Protein AF-A0A6J8C5Y0-F1 (afdb_monomer_lite)

Sequence (203 aa):
MYLMGKLKSKGLDKSRSRYGERKRTRYAYTFDDREVCRDVFLLTHDIGESYLKYLLKHMNTNGIAPRKHGNCNRRPKNAFSFEEISNIVQYLKNYARLHGLTQAAPPNRHDSELQILLPSCESKQKVKVFGICMEGKGKQYNYLVDEDKGILKDCADTKGPNATISMFDHAIECYGLNEAKYGIHCDNCPGENKNQYMTGYLA

Secondary structure (DSSP, 8-state):
-HHHHTEEEEEEEEEEETTEEEEEEEEEEEETTEEE-HHHHHHHTT--HHHHHHHHHHHHHH-S-PPPPTTTT---TTPPPHHHHHHHHHHHHHHHHHHPEEPSS-SSTT--S--EE---SS----EEEEEEEEGGGTEEEEEEEESSS-SSTT----SSHHHHHHHHHHHHHHH----S---------TT------------

Radius of gyration: 30.62 Å; chains: 1; bounding box: 54×58×86 Å

Structure (mmCIF, N/CA/C/O backbone):
data_AF-A0A6J8C5Y0-F1
#
_entry.id   AF-A0A6J8C5Y0-F1
#
loop_
_atom_site.group_PDB
_atom_site.id
_atom_site.type_symbol
_atom_site.label_atom_id
_atom_site.label_alt_id
_atom_site.label_comp_id
_atom_site.label_asym_id
_atom_site.label_entity_id
_atom_site.label_seq_id
_atom_site.pdbx_PDB_ins_code
_atom_site.Cartn_x
_atom_site.Cartn_y
_atom_site.Cartn_z
_atom_site.occupancy
_atom_site.B_iso_or_equiv
_atom_site.auth_seq_id
_atom_site.auth_comp_id
_atom_site.auth_asym_id
_atom_site.auth_atom_id
_atom_site.pdbx_PDB_model_num
ATOM 1 N N . MET A 1 1 ? -14.550 11.078 12.077 1.00 56.44 1 MET A N 1
ATOM 2 C CA . MET A 1 1 ? -15.743 11.646 12.749 1.00 56.44 1 MET A CA 1
ATOM 3 C C . MET A 1 1 ? -16.998 10.838 12.420 1.00 56.44 1 MET A C 1
ATOM 5 O O . MET A 1 1 ? -17.723 10.507 13.342 1.00 56.44 1 MET A O 1
ATOM 9 N N . TYR A 1 2 ? -17.176 10.421 11.158 1.00 69.50 2 TYR A N 1
ATOM 10 C CA . TYR A 1 2 ? -18.255 9.537 10.683 1.00 69.50 2 TYR A CA 1
ATOM 11 C C . TYR A 1 2 ? -18.582 8.344 11.606 1.00 69.50 2 TYR A C 1
ATOM 13 O O . TYR A 1 2 ? -19.727 8.176 12.008 1.00 69.50 2 TYR A O 1
ATOM 21 N N . LEU A 1 3 ? -17.569 7.582 12.039 1.00 76.62 3 LEU A N 1
ATOM 22 C CA . LEU A 1 3 ? -17.764 6.420 12.920 1.00 76.62 3 LEU A CA 1
ATOM 23 C C . LEU A 1 3 ? -18.367 6.764 14.290 1.00 76.62 3 LEU A C 1
ATOM 25 O O . LEU A 1 3 ? -19.112 5.964 14.838 1.00 76.62 3 LEU A O 1
ATOM 29 N N . MET A 1 4 ? -18.072 7.946 14.845 1.00 75.75 4 MET A N 1
ATOM 30 C CA . MET A 1 4 ? -18.622 8.359 16.145 1.00 75.75 4 MET A CA 1
ATOM 31 C C . MET A 1 4 ? -20.116 8.684 16.054 1.00 75.75 4 MET A C 1
ATOM 33 O O . MET A 1 4 ? -20.839 8.430 17.007 1.00 75.75 4 MET A O 1
ATOM 37 N N . GLY A 1 5 ? -20.587 9.184 14.906 1.00 68.88 5 GLY A N 1
ATOM 38 C CA . GLY A 1 5 ? -22.009 9.467 14.678 1.00 68.88 5 GLY A CA 1
ATOM 39 C C . GLY A 1 5 ? -22.878 8.212 14.535 1.00 68.88 5 GLY A C 1
ATOM 40 O O . GLY A 1 5 ? -24.087 8.285 14.728 1.00 68.88 5 GLY A O 1
ATOM 41 N N . LYS A 1 6 ? -22.270 7.053 14.245 1.00 76.75 6 LYS A N 1
ATOM 42 C CA . LYS A 1 6 ? -22.956 5.751 14.146 1.00 76.75 6 LYS A CA 1
ATOM 43 C C . LYS A 1 6 ? -23.002 4.963 15.460 1.00 76.75 6 LYS A C 1
ATOM 45 O O . LYS A 1 6 ? -23.592 3.889 15.516 1.00 76.75 6 LYS A O 1
ATOM 50 N N . LEU A 1 7 ? -22.373 5.466 16.523 1.00 79.19 7 LEU A N 1
ATOM 51 C CA . LEU A 1 7 ? -22.355 4.812 17.831 1.00 79.19 7 LEU A CA 1
ATOM 52 C C . LEU A 1 7 ? -23.453 5.404 18.713 1.00 79.19 7 LEU A C 1
ATOM 54 O O . LEU A 1 7 ? -23.398 6.576 19.080 1.00 79.19 7 LEU A O 1
ATOM 58 N N . LYS A 1 8 ? -24.439 4.589 19.097 1.00 75.31 8 LYS A N 1
ATOM 59 C CA . LYS A 1 8 ? -25.519 5.014 20.000 1.00 75.31 8 LYS A CA 1
ATOM 60 C C . LYS A 1 8 ? -25.300 4.417 21.388 1.00 75.31 8 LYS A C 1
ATOM 62 O O . LYS A 1 8 ? -25.170 3.203 21.531 1.00 75.31 8 LYS A O 1
ATOM 67 N N . SER A 1 9 ? -25.242 5.253 22.425 1.00 74.75 9 SER A N 1
ATOM 68 C CA . SER A 1 9 ? -25.186 4.775 23.815 1.00 74.75 9 SER A CA 1
ATOM 69 C C . SER A 1 9 ? -26.529 4.151 24.197 1.00 74.75 9 SER A C 1
ATOM 71 O O . SER A 1 9 ? -27.561 4.807 24.080 1.00 74.75 9 SER A O 1
ATOM 73 N N . LYS A 1 10 ? -26.521 2.895 24.656 1.00 73.75 10 LYS A N 1
ATOM 74 C CA . LYS A 1 10 ? -27.718 2.163 25.118 1.00 73.75 10 LYS A CA 1
ATOM 75 C C . LYS A 1 10 ? -27.932 2.239 26.638 1.00 73.75 10 LYS A C 1
ATOM 77 O O . LYS A 1 10 ? -28.823 1.579 27.157 1.00 73.75 10 LYS A O 1
ATOM 82 N N . GLY A 1 11 ? -27.141 3.046 27.348 1.00 65.62 11 GLY A N 1
ATOM 83 C CA . GLY A 1 11 ? -27.261 3.248 28.795 1.00 65.62 11 GLY A CA 1
ATOM 84 C C . GLY A 1 11 ? -26.084 2.697 29.604 1.00 65.62 11 GLY A C 1
ATOM 85 O O . GLY A 1 11 ? -25.087 2.208 29.062 1.00 65.62 11 GLY A O 1
ATOM 86 N N . LEU A 1 12 ? -26.192 2.842 30.926 1.00 63.50 12 LEU A N 1
ATOM 87 C CA . LEU A 1 12 ? -25.180 2.444 31.904 1.00 63.50 12 LEU A CA 1
ATOM 88 C C . LEU A 1 12 ? -25.597 1.140 32.586 1.00 63.50 12 LEU A C 1
ATOM 90 O O . LEU A 1 12 ? -26.551 1.131 33.361 1.00 63.50 12 LEU A O 1
ATOM 94 N N . ASP A 1 13 ? -24.824 0.077 32.384 1.00 62.22 13 ASP A N 1
ATOM 95 C CA . ASP A 1 13 ? -24.934 -1.115 33.219 1.00 62.22 13 ASP A CA 1
ATOM 96 C C . ASP A 1 13 ? -24.170 -0.868 34.522 1.00 62.22 13 ASP A C 1
ATOM 98 O O . ASP A 1 13 ? -22.959 -0.601 34.521 1.00 62.22 13 ASP A O 1
ATOM 102 N N . LYS A 1 14 ? -24.879 -0.967 35.648 1.00 57.25 14 LYS A N 1
ATOM 103 C CA . LYS A 1 14 ? -24.266 -1.038 36.974 1.00 57.25 14 LYS A CA 1
ATOM 104 C C . LYS A 1 14 ? -24.007 -2.503 37.294 1.00 57.25 14 LYS A C 1
ATOM 106 O O . LYS A 1 14 ? -24.939 -3.286 37.431 1.00 57.25 14 LYS A O 1
ATOM 111 N N . SER A 1 15 ? -22.739 -2.869 37.429 1.00 58.50 15 SER A N 1
ATOM 112 C CA . SER A 1 15 ? -22.344 -4.191 37.918 1.00 58.50 15 SER A CA 1
ATOM 113 C C . SER A 1 15 ? -21.612 -4.041 39.249 1.00 58.50 15 SER A C 1
ATOM 115 O O . SER A 1 15 ? -20.679 -3.242 39.370 1.00 58.50 15 SER A O 1
ATOM 117 N N . ARG A 1 16 ? -22.051 -4.779 40.274 1.00 55.44 16 ARG A N 1
ATOM 118 C CA . ARG A 1 16 ? -21.373 -4.827 41.576 1.00 55.44 16 ARG A CA 1
ATOM 119 C C . ARG A 1 16 ? -20.252 -5.859 41.506 1.00 55.44 16 ARG A C 1
ATOM 121 O O . ARG A 1 16 ? -20.499 -7.023 41.212 1.00 55.44 16 ARG A O 1
ATOM 128 N N . SER A 1 17 ? -19.022 -5.433 41.775 1.00 65.94 17 SER A N 1
ATOM 129 C CA . SER A 1 17 ? -17.882 -6.330 41.991 1.00 65.94 17 SER A CA 1
ATOM 130 C C . SER A 1 17 ? -17.451 -6.281 43.459 1.00 65.94 17 SER A C 1
ATOM 132 O O . SER A 1 17 ? -17.795 -5.330 44.161 1.00 65.94 17 SER A O 1
ATOM 134 N N . ARG A 1 18 ? -16.637 -7.248 43.917 1.00 67.56 18 ARG A N 1
ATOM 135 C CA . ARG A 1 18 ? -16.034 -7.214 45.271 1.00 67.56 18 ARG A CA 1
ATOM 136 C C . ARG A 1 18 ? -15.206 -5.945 45.541 1.00 67.56 18 ARG A C 1
ATOM 138 O O . ARG A 1 18 ? -14.955 -5.639 46.695 1.00 67.56 18 ARG A O 1
ATOM 145 N N . TYR A 1 19 ? -14.796 -5.220 44.495 1.00 69.56 19 TYR A N 1
ATOM 146 C CA . TYR A 1 19 ? -13.935 -4.032 44.563 1.00 69.56 19 TYR A CA 1
ATOM 147 C C . TYR A 1 19 ? -14.689 -2.708 44.304 1.00 69.56 19 TYR A C 1
ATOM 149 O O . TYR A 1 19 ? -14.064 -1.674 44.090 1.00 69.56 19 TYR A O 1
ATOM 157 N N . GLY A 1 20 ? -16.030 -2.735 44.265 1.00 69.31 20 GLY A N 1
ATOM 158 C CA . GLY A 1 20 ? -16.884 -1.560 44.034 1.00 69.31 20 GLY A CA 1
ATOM 159 C C . GLY A 1 20 ? -17.816 -1.677 42.821 1.00 69.31 20 GLY A C 1
ATOM 160 O O . GLY A 1 20 ? -17.814 -2.682 42.096 1.00 69.31 20 GLY A O 1
ATOM 161 N N . GLU A 1 21 ? -18.638 -0.643 42.603 1.00 68.19 21 GLU A N 1
ATOM 162 C CA . GLU A 1 21 ? -19.521 -0.526 41.433 1.00 68.19 21 GLU A CA 1
ATOM 163 C C . GLU A 1 21 ? -18.718 -0.207 40.166 1.00 68.19 21 GLU A C 1
ATOM 165 O O . GLU A 1 21 ? -18.105 0.855 40.041 1.00 68.19 21 GLU A O 1
ATOM 170 N N . ARG A 1 22 ? -18.776 -1.102 39.176 1.00 59.31 22 ARG A N 1
ATOM 171 C CA . ARG A 1 22 ? -18.299 -0.827 37.819 1.00 59.31 22 ARG A CA 1
ATOM 172 C C . ARG A 1 22 ? -19.472 -0.347 36.975 1.00 59.31 22 ARG A C 1
ATOM 174 O O . ARG A 1 22 ? -20.407 -1.106 36.715 1.00 59.31 22 ARG A O 1
ATOM 181 N N . LYS A 1 23 ? -19.389 0.906 36.526 1.00 64.88 23 LYS A N 1
ATOM 182 C CA . LYS A 1 23 ? -20.299 1.489 35.535 1.00 64.88 23 LYS A CA 1
ATOM 183 C C . LYS A 1 23 ? -19.739 1.207 34.141 1.00 64.88 23 LYS A C 1
ATOM 185 O O . LYS A 1 23 ? -18.664 1.705 33.808 1.00 64.88 23 LYS A O 1
ATOM 190 N N . ARG A 1 24 ? -20.430 0.396 33.337 1.00 66.12 24 ARG A N 1
ATOM 191 C CA . ARG A 1 24 ? -20.038 0.109 31.948 1.00 66.12 24 ARG A CA 1
ATOM 192 C C . ARG A 1 24 ? -21.086 0.672 30.997 1.00 66.12 24 ARG A C 1
ATOM 194 O O . ARG A 1 24 ? -22.244 0.276 31.047 1.00 66.12 24 ARG A O 1
ATOM 201 N N . THR A 1 25 ? -20.673 1.579 30.120 1.00 69.81 25 THR A N 1
ATOM 202 C CA . THR A 1 25 ? -21.542 2.101 29.059 1.00 69.81 25 THR A CA 1
ATOM 203 C C . THR A 1 25 ? -21.685 1.050 27.961 1.00 69.81 25 THR A C 1
ATOM 205 O O . THR A 1 25 ? -20.672 0.570 27.437 1.00 69.81 25 THR A O 1
ATOM 208 N N . ARG A 1 26 ? -22.921 0.672 27.617 1.00 77.56 26 ARG A N 1
ATOM 209 C CA . ARG A 1 26 ? -23.194 -0.158 26.434 1.00 77.56 26 ARG A CA 1
ATOM 210 C C . ARG A 1 26 ? -23.358 0.716 25.201 1.00 77.56 26 ARG A C 1
ATOM 212 O O . ARG A 1 26 ? -23.960 1.784 25.264 1.00 77.56 26 ARG A O 1
ATOM 219 N N . TYR A 1 27 ? -22.881 0.207 24.072 1.00 83.00 27 TYR A N 1
ATOM 220 C CA . TYR A 1 27 ? -23.051 0.838 22.769 1.00 83.00 27 TYR A CA 1
ATOM 221 C C . TYR A 1 27 ? -23.809 -0.098 21.840 1.00 83.00 27 TYR A C 1
ATOM 223 O O . TYR A 1 27 ? -23.539 -1.300 21.814 1.00 83.00 27 TYR A O 1
ATOM 231 N N . ALA A 1 28 ? -24.749 0.468 21.096 1.00 84.94 28 ALA A N 1
ATOM 232 C CA . ALA A 1 28 ? -25.295 -0.130 19.896 1.00 84.94 28 ALA A CA 1
ATOM 233 C C . ALA A 1 28 ? -24.457 0.298 18.698 1.00 84.94 28 ALA A C 1
ATOM 235 O O . ALA A 1 28 ? -24.092 1.472 18.567 1.00 84.94 28 ALA A O 1
ATOM 236 N N . TYR A 1 29 ? -24.179 -0.672 17.839 1.00 88.31 29 TYR A N 1
ATOM 237 C CA . TYR A 1 29 ? -23.475 -0.475 16.587 1.00 88.31 29 TYR A CA 1
ATOM 238 C C . TYR A 1 29 ? -24.494 -0.525 15.461 1.00 88.31 29 TYR A C 1
ATOM 240 O O . TYR A 1 29 ? -25.339 -1.421 15.445 1.00 88.31 29 TYR A O 1
ATOM 248 N N . THR A 1 30 ? -24.423 0.426 14.534 1.00 85.25 30 THR A N 1
ATOM 249 C CA . THR A 1 30 ? -25.291 0.434 13.359 1.00 85.25 30 THR A CA 1
ATOM 250 C C . THR A 1 30 ? -24.489 0.407 12.067 1.00 85.25 30 THR A C 1
ATOM 252 O O . THR A 1 30 ? -23.415 1.006 11.954 1.00 85.25 30 THR A O 1
ATOM 255 N N . PHE A 1 31 ? -25.031 -0.293 11.079 1.00 85.06 31 PHE A N 1
ATOM 256 C CA . PHE A 1 31 ? -24.577 -0.279 9.698 1.00 85.06 31 PHE A CA 1
ATOM 257 C C . PHE A 1 31 ? -25.816 -0.163 8.814 1.00 85.06 31 PHE A C 1
ATOM 259 O O . PHE A 1 31 ? -26.746 -0.945 8.978 1.00 85.06 31 PHE A O 1
ATOM 266 N N . ASP A 1 32 ? -25.838 0.843 7.937 1.00 83.88 32 ASP A N 1
ATOM 267 C CA . ASP A 1 32 ? -26.978 1.123 7.052 1.00 83.88 32 ASP A CA 1
ATOM 268 C C . ASP A 1 32 ? -28.329 1.178 7.802 1.00 83.88 32 ASP A C 1
ATOM 270 O O . ASP A 1 32 ? -29.275 0.456 7.503 1.00 83.88 32 ASP A O 1
ATOM 274 N N . ASP A 1 33 ? -28.356 1.954 8.894 1.00 82.44 33 ASP A N 1
ATOM 275 C CA . ASP A 1 33 ? -29.492 2.120 9.818 1.00 82.44 33 ASP A CA 1
ATOM 276 C C . ASP A 1 33 ? -30.031 0.845 10.495 1.00 82.44 33 ASP A C 1
ATOM 278 O O . ASP A 1 33 ? -31.008 0.901 11.246 1.00 82.44 33 ASP A O 1
ATOM 282 N N . ARG A 1 34 ? -29.344 -0.292 10.347 1.00 84.94 34 ARG A N 1
ATOM 283 C CA . ARG A 1 34 ? -29.643 -1.550 11.047 1.00 84.94 34 ARG A CA 1
ATOM 284 C C . ARG A 1 34 ? -28.677 -1.779 12.198 1.00 84.94 34 ARG A C 1
ATOM 286 O O . ARG A 1 34 ? -27.488 -1.481 12.093 1.00 84.94 34 ARG A O 1
ATOM 293 N N . GLU A 1 35 ? -29.173 -2.326 13.305 1.00 87.56 35 GLU A N 1
ATOM 294 C CA . GLU A 1 35 ? -28.308 -2.733 14.412 1.00 87.56 35 GLU A CA 1
ATOM 295 C C . GLU A 1 35 ? -27.505 -3.983 14.040 1.00 87.56 35 GLU A C 1
ATOM 297 O O . GLU A 1 35 ? -28.049 -4.965 13.538 1.00 87.56 35 GLU A O 1
ATOM 302 N N . VAL A 1 36 ? -26.204 -3.946 14.314 1.00 90.31 36 VAL A N 1
ATOM 303 C CA . VAL A 1 36 ? -25.271 -5.045 14.053 1.00 90.31 36 VAL A CA 1
ATOM 304 C C . VAL A 1 36 ? -24.472 -5.382 15.310 1.00 90.31 36 VAL A C 1
ATOM 306 O O . VAL A 1 36 ? -24.369 -4.583 16.247 1.00 90.31 36 VAL A O 1
ATOM 309 N N . CYS A 1 37 ? -23.890 -6.582 15.352 1.00 89.88 37 CYS A N 1
ATOM 310 C CA . CYS A 1 37 ? -22.962 -6.938 16.420 1.00 89.88 37 CYS A CA 1
ATOM 311 C C . CYS A 1 37 ? -21.635 -6.168 16.278 1.00 89.88 37 CYS A C 1
ATOM 313 O O . CYS A 1 37 ? -21.330 -5.578 15.237 1.00 89.88 37 CYS A O 1
ATOM 315 N N . ARG A 1 38 ? -20.825 -6.185 17.343 1.00 88.88 38 ARG A N 1
ATOM 316 C CA . ARG A 1 38 ? -19.520 -5.510 17.369 1.00 88.88 38 ARG A CA 1
ATOM 317 C C . ARG A 1 38 ? -18.603 -5.999 16.246 1.00 88.88 38 ARG A C 1
ATOM 319 O O . ARG A 1 38 ? -17.976 -5.171 15.600 1.00 88.88 38 ARG A O 1
ATOM 326 N N . ASP A 1 39 ? -18.550 -7.302 16.000 1.00 90.25 39 ASP A N 1
ATOM 327 C CA . ASP A 1 39 ? -17.604 -7.891 15.044 1.00 90.25 39 ASP A CA 1
ATOM 328 C C . ASP A 1 39 ? -17.947 -7.503 13.603 1.00 90.25 39 ASP A C 1
ATOM 330 O O . ASP A 1 39 ? -17.078 -7.077 12.844 1.00 90.25 39 ASP A O 1
ATOM 334 N N . VAL A 1 40 ? -19.238 -7.522 13.258 1.00 91.06 40 VAL A N 1
ATOM 335 C CA . VAL A 1 40 ? -19.734 -7.022 11.967 1.00 91.06 40 VAL A CA 1
ATOM 336 C C . VAL A 1 40 ? -19.445 -5.527 11.816 1.00 91.06 40 VAL A C 1
ATOM 338 O O . VAL A 1 40 ? -19.061 -5.084 10.737 1.00 91.06 40 VAL A O 1
ATOM 341 N N . PHE A 1 41 ? -19.564 -4.732 12.882 1.00 89.88 41 PHE A N 1
ATOM 342 C CA . PHE A 1 41 ? -19.211 -3.310 12.837 1.00 89.88 41 PHE A CA 1
ATOM 343 C C . PHE A 1 41 ? -17.716 -3.073 12.580 1.00 89.88 41 PHE A C 1
ATOM 345 O O . PHE A 1 41 ? -17.373 -2.173 11.814 1.00 89.88 41 PHE A O 1
ATOM 352 N N . LEU A 1 42 ? -16.839 -3.870 13.201 1.00 92.00 42 LEU A N 1
ATOM 353 C CA . LEU A 1 42 ? -15.392 -3.801 12.981 1.00 92.00 42 LEU A CA 1
ATOM 354 C C . LEU A 1 42 ? -15.035 -4.160 11.535 1.00 92.00 42 LEU A C 1
ATOM 356 O O . LEU A 1 42 ? -14.276 -3.429 10.905 1.00 92.00 42 LEU A O 1
ATOM 360 N N . LEU A 1 43 ? -15.635 -5.231 11.007 1.00 90.88 43 LEU A N 1
ATOM 361 C CA . LEU A 1 43 ? -15.423 -5.700 9.637 1.00 90.88 43 LEU A CA 1
ATOM 362 C C . LEU A 1 43 ? -15.914 -4.684 8.597 1.00 90.88 43 LEU A C 1
ATOM 364 O O . LEU A 1 43 ? -15.181 -4.316 7.688 1.00 90.88 43 LEU A O 1
ATOM 368 N N . THR A 1 44 ? -17.147 -4.196 8.744 1.00 88.56 44 THR A N 1
ATOM 369 C CA . THR A 1 44 ? -17.778 -3.277 7.776 1.00 88.56 44 THR A CA 1
ATOM 370 C C . THR A 1 44 ? -17.091 -1.919 7.673 1.00 88.56 44 THR A C 1
ATOM 372 O O . THR A 1 44 ? -17.203 -1.254 6.647 1.00 88.56 44 THR A O 1
ATOM 375 N N . HIS A 1 45 ? -16.398 -1.490 8.728 1.00 84.56 45 HIS A N 1
ATOM 376 C CA . HIS A 1 45 ? -15.698 -0.207 8.768 1.00 84.56 45 HIS A CA 1
ATOM 377 C C . HIS A 1 45 ? -14.172 -0.351 8.726 1.00 84.56 45 HIS A C 1
ATOM 379 O O . HIS A 1 45 ? -13.489 0.661 8.871 1.00 84.56 45 HIS A O 1
ATOM 385 N N . ASP A 1 46 ? -13.663 -1.576 8.553 1.00 90.25 46 ASP A N 1
ATOM 386 C CA . ASP A 1 46 ? -12.238 -1.921 8.514 1.00 90.25 46 ASP A CA 1
ATOM 387 C C . ASP A 1 46 ? -11.432 -1.299 9.671 1.00 90.25 46 ASP A C 1
ATOM 389 O O . ASP A 1 46 ? -10.452 -0.571 9.499 1.00 90.25 46 ASP A O 1
ATOM 393 N N . ILE A 1 47 ? -11.901 -1.525 10.903 1.00 91.38 47 ILE A N 1
ATOM 394 C CA . ILE A 1 47 ? -11.249 -1.015 12.114 1.00 91.38 47 ILE A CA 1
ATOM 395 C C . ILE A 1 47 ? -10.895 -2.136 13.087 1.00 91.38 47 ILE A C 1
ATOM 397 O O . ILE A 1 47 ? -11.654 -3.072 13.312 1.00 91.38 47 ILE A O 1
ATOM 401 N N . GLY A 1 48 ? -9.753 -1.987 13.759 1.00 91.12 48 GLY A N 1
ATOM 402 C CA . GLY A 1 48 ? -9.341 -2.898 14.825 1.00 91.12 48 GLY A CA 1
ATOM 403 C C . GLY A 1 48 ? -10.033 -2.630 16.168 1.00 91.12 48 GLY A C 1
ATOM 404 O O . GLY A 1 48 ? -10.443 -1.507 16.484 1.00 91.12 48 GLY A O 1
ATOM 405 N N . GLU A 1 49 ? -10.065 -3.649 17.031 1.00 92.00 49 GLU A N 1
ATOM 406 C CA . GLU A 1 49 ? -10.636 -3.564 18.382 1.00 92.00 49 GLU A CA 1
ATOM 407 C C . GLU A 1 49 ? -10.055 -2.422 19.225 1.00 92.00 49 GLU A C 1
ATOM 409 O O . GLU A 1 49 ? -10.785 -1.681 19.894 1.00 92.00 49 GLU A O 1
ATOM 414 N N . SER A 1 50 ? -8.728 -2.280 19.192 1.00 91.50 50 SER A N 1
ATOM 415 C CA . SER A 1 50 ? -8.003 -1.238 19.917 1.00 91.50 50 SER A CA 1
ATOM 416 C C . SER A 1 50 ? -8.452 0.145 19.466 1.00 91.50 50 SER A C 1
ATOM 418 O O . SER A 1 50 ? -8.710 1.017 20.295 1.00 91.50 50 SER A O 1
ATOM 420 N N . TYR A 1 51 ? -8.612 0.336 18.155 1.00 89.44 51 TYR A N 1
ATOM 421 C CA . TYR A 1 51 ? -9.069 1.599 17.595 1.00 89.44 51 TYR A CA 1
ATOM 422 C C . TYR A 1 51 ? -10.487 1.936 18.064 1.00 89.44 51 TYR A C 1
ATOM 424 O O . TYR A 1 51 ? -10.710 3.046 18.554 1.00 89.44 51 TYR A O 1
ATOM 432 N N . LEU A 1 52 ? -11.411 0.968 18.033 1.00 90.38 52 LEU A N 1
ATOM 433 C CA . LEU A 1 52 ? -12.764 1.139 18.569 1.00 90.38 52 LEU A CA 1
ATOM 434 C C . LEU A 1 52 ? -12.745 1.506 20.063 1.00 90.38 52 LEU A C 1
ATOM 436 O O . LEU A 1 52 ? -13.430 2.438 20.483 1.00 90.38 52 LEU A O 1
ATOM 440 N N . LYS A 1 53 ? -11.913 0.842 20.872 1.00 89.31 53 LYS A N 1
ATOM 441 C CA . LYS A 1 53 ? -11.740 1.168 22.298 1.00 89.31 53 LYS A CA 1
ATOM 442 C C . LYS A 1 53 ? -11.276 2.615 22.504 1.00 89.31 53 LYS A C 1
ATOM 444 O O . LYS A 1 53 ? -11.808 3.311 23.371 1.00 89.31 53 LYS A O 1
ATOM 449 N N . TYR A 1 54 ? -10.309 3.088 21.714 1.00 88.62 54 TYR A N 1
ATOM 450 C CA . TYR A 1 54 ? -9.841 4.477 21.781 1.00 88.62 54 TYR A CA 1
ATOM 451 C C . TYR A 1 54 ? -10.892 5.478 21.297 1.00 88.62 54 TYR A C 1
ATOM 453 O O . TYR A 1 54 ? -10.998 6.559 21.877 1.00 88.62 54 TYR A O 1
ATOM 461 N N . LEU A 1 55 ? -11.682 5.127 20.278 1.00 88.12 55 LEU A N 1
ATOM 462 C CA . LEU A 1 55 ? -12.804 5.943 19.814 1.00 88.12 55 LEU A CA 1
ATOM 463 C C . LEU A 1 55 ? -13.856 6.119 20.909 1.00 88.12 55 LEU A C 1
ATOM 465 O O . LEU A 1 55 ? -14.238 7.252 21.186 1.00 88.12 55 LEU A O 1
ATOM 469 N N . LEU A 1 56 ? -14.269 5.035 21.571 1.00 87.94 56 LEU A N 1
ATOM 470 C CA . LEU A 1 56 ? -15.242 5.088 22.668 1.00 87.94 56 LEU A CA 1
ATOM 471 C C . LEU A 1 56 ? -14.718 5.901 23.856 1.00 87.94 56 LEU A C 1
ATOM 473 O O . LEU A 1 56 ? -15.446 6.719 24.414 1.00 87.94 56 LEU A O 1
ATOM 477 N N . LYS A 1 57 ? -13.436 5.733 24.212 1.00 87.50 57 LYS A N 1
ATOM 478 C CA . LYS A 1 57 ? -12.791 6.543 25.256 1.00 87.50 57 LYS A CA 1
ATOM 479 C C . LYS A 1 57 ? -12.818 8.029 24.898 1.00 87.50 57 LYS A C 1
ATOM 481 O O . LYS A 1 57 ? -13.234 8.837 25.718 1.00 87.50 57 LYS A O 1
ATOM 486 N N . HIS A 1 58 ? -12.405 8.382 23.679 1.00 87.56 58 HIS A N 1
ATOM 487 C CA . HIS A 1 58 ? -12.423 9.770 23.212 1.00 87.56 58 HIS A CA 1
ATOM 488 C C . HIS A 1 58 ? -13.837 10.342 23.202 1.00 87.56 58 HIS A C 1
ATOM 490 O O . HIS A 1 58 ? -14.030 11.445 23.691 1.00 87.56 58 HIS A O 1
ATOM 496 N N . MET A 1 59 ? -14.816 9.591 22.700 1.00 86.62 59 MET A N 1
ATOM 497 C CA . MET A 1 59 ? -16.211 10.024 22.646 1.00 86.62 59 MET A CA 1
ATOM 498 C C . MET A 1 59 ? -16.784 10.290 24.044 1.00 86.62 59 MET A C 1
ATOM 500 O O . MET A 1 59 ? -17.490 11.272 24.234 1.00 86.62 59 MET A O 1
ATOM 504 N N . ASN A 1 60 ? -16.430 9.471 25.040 1.00 84.25 60 ASN A N 1
ATOM 505 C CA . ASN A 1 60 ? -16.857 9.688 26.426 1.00 84.25 60 ASN A CA 1
ATOM 506 C C . ASN A 1 60 ? -16.182 10.893 27.094 1.00 84.25 60 ASN A C 1
ATOM 508 O O . ASN A 1 60 ? -16.789 11.517 27.954 1.00 84.25 60 ASN A O 1
ATOM 512 N N . THR A 1 61 ? -14.926 11.195 26.752 1.00 87.00 61 THR A N 1
ATOM 513 C CA . THR A 1 61 ? -14.174 12.298 27.377 1.00 87.00 61 THR A CA 1
ATOM 514 C C . THR A 1 61 ? -14.401 13.637 26.674 1.00 87.00 61 THR A C 1
ATOM 516 O O . THR A 1 61 ? -14.504 14.662 27.334 1.00 87.00 61 THR A O 1
ATOM 519 N N . ASN A 1 62 ? -14.480 13.630 25.343 1.00 85.81 62 ASN A N 1
ATOM 520 C CA . ASN A 1 62 ? -14.440 14.824 24.495 1.00 85.81 62 ASN A CA 1
ATOM 521 C C . ASN A 1 62 ? -15.706 15.003 23.639 1.00 85.81 62 ASN A C 1
ATOM 523 O O . ASN A 1 62 ? -15.786 15.955 22.865 1.00 85.81 62 ASN A O 1
ATOM 527 N N . GLY A 1 63 ? -16.670 14.079 23.718 1.00 85.12 63 GLY A N 1
ATOM 528 C CA . GLY A 1 63 ? -17.854 14.073 22.859 1.00 85.12 63 GLY A CA 1
ATOM 529 C C . GLY A 1 63 ? -17.544 13.735 21.396 1.00 85.12 63 GLY A C 1
ATOM 530 O O . GLY A 1 63 ? -16.501 13.164 21.058 1.00 85.12 63 GLY A O 1
ATOM 531 N N . ILE A 1 64 ? -18.464 14.107 20.502 1.00 82.44 64 ILE A N 1
ATOM 532 C CA . ILE A 1 64 ? -18.330 13.938 19.045 1.00 82.44 64 ILE A CA 1
ATOM 533 C C . ILE A 1 64 ? -17.470 15.083 18.490 1.00 82.44 64 ILE A C 1
ATOM 535 O O . ILE A 1 64 ? -17.923 15.944 17.745 1.00 82.44 64 ILE A O 1
ATOM 539 N N . ALA A 1 65 ? -16.204 15.110 18.899 1.00 83.06 65 ALA A N 1
ATOM 540 C CA . ALA A 1 65 ? -15.218 16.078 18.440 1.00 83.06 65 ALA A CA 1
ATOM 541 C C . ALA A 1 65 ? -14.143 15.389 17.583 1.00 83.06 65 ALA A C 1
ATOM 543 O O . ALA A 1 65 ? -13.781 14.235 17.857 1.00 83.06 65 ALA A O 1
ATOM 544 N N . PRO A 1 66 ? -13.579 16.070 16.565 1.00 81.06 66 PRO A N 1
ATOM 545 C CA . PRO A 1 66 ? -12.486 15.514 15.780 1.00 81.06 66 PRO A CA 1
ATOM 546 C C . PRO A 1 66 ? -11.299 15.173 16.683 1.00 81.06 66 PRO A C 1
ATOM 548 O O . PRO A 1 66 ? -10.853 15.983 17.496 1.00 81.06 66 PRO A O 1
ATOM 551 N N . ARG A 1 67 ? -10.762 13.960 16.524 1.00 80.06 67 ARG A N 1
ATOM 552 C CA . ARG A 1 67 ? -9.527 13.569 17.202 1.00 80.06 67 ARG A CA 1
ATOM 553 C C . ARG A 1 67 ? -8.375 14.368 16.613 1.00 80.06 67 ARG A C 1
ATOM 555 O O . ARG A 1 67 ? -8.055 14.209 15.441 1.00 80.06 67 ARG A O 1
ATOM 562 N N . LYS A 1 68 ? -7.728 15.181 17.441 1.00 75.94 68 LYS A N 1
ATOM 563 C CA . LYS A 1 68 ? -6.422 15.755 17.117 1.00 75.94 68 LYS A CA 1
ATOM 564 C C . LYS A 1 68 ? -5.351 14.748 17.520 1.00 75.94 68 LYS A C 1
ATOM 566 O O . LYS A 1 68 ? -5.380 14.217 18.631 1.00 75.94 68 LYS A O 1
ATOM 571 N N . HIS A 1 69 ? -4.440 14.434 16.606 1.00 71.75 69 HIS A N 1
ATOM 572 C CA . HIS A 1 69 ? -3.301 13.586 16.929 1.00 71.75 69 HIS A CA 1
ATOM 573 C C . HIS A 1 69 ? -2.361 14.343 17.881 1.00 71.75 69 HIS A C 1
ATOM 575 O O . HIS A 1 69 ? -2.135 15.539 17.717 1.00 71.75 69 HIS A O 1
ATOM 581 N N . GLY A 1 70 ? -1.797 13.658 18.881 1.00 70.19 70 GLY A N 1
ATOM 582 C CA . GLY A 1 70 ? -0.932 14.298 19.886 1.00 70.19 70 GLY A CA 1
ATOM 583 C C . GLY A 1 70 ? 0.382 14.852 19.321 1.00 70.19 70 GLY A C 1
ATOM 584 O O . GLY A 1 70 ? 1.029 15.678 19.962 1.00 70.19 70 GLY A O 1
ATOM 585 N N . ASN A 1 71 ? 0.754 14.418 18.114 1.00 71.44 71 ASN A N 1
ATOM 586 C CA . ASN A 1 71 ? 1.915 14.915 17.376 1.00 71.44 71 ASN A CA 1
ATOM 587 C C . ASN A 1 71 ? 1.548 15.933 16.281 1.00 71.44 71 ASN A C 1
ATOM 589 O O . ASN A 1 71 ? 2.367 16.220 15.414 1.00 71.44 71 ASN A O 1
ATOM 593 N N . CYS A 1 72 ? 0.314 16.450 16.262 1.00 68.00 72 CYS A N 1
ATOM 594 C CA . CYS A 1 72 ? -0.029 17.546 15.359 1.00 68.00 72 CYS A CA 1
ATOM 595 C C . CYS A 1 72 ? 0.876 18.752 15.657 1.00 68.00 72 CYS A C 1
ATOM 597 O O . CYS A 1 72 ? 1.008 19.162 16.809 1.00 68.00 72 CYS A O 1
ATOM 599 N N . ASN A 1 73 ? 1.489 19.308 14.610 1.00 70.19 73 ASN A N 1
ATOM 600 C CA . ASN A 1 73 ? 2.358 20.493 14.646 1.00 70.19 73 ASN A CA 1
ATOM 601 C C . ASN A 1 73 ? 3.659 20.349 15.453 1.00 70.19 73 ASN A C 1
ATOM 603 O O . ASN A 1 73 ? 4.334 21.344 15.709 1.00 70.19 73 ASN A O 1
ATOM 607 N N . ARG A 1 74 ? 4.045 19.129 15.839 1.00 78.69 74 ARG A N 1
ATOM 608 C CA . ARG A 1 74 ? 5.345 18.857 16.461 1.00 78.69 74 ARG A CA 1
ATOM 609 C C . ARG A 1 74 ? 6.225 18.105 15.475 1.00 78.69 74 ARG A C 1
ATOM 611 O O . ARG A 1 74 ? 5.803 17.099 14.906 1.00 78.69 74 ARG A O 1
ATOM 618 N N . ARG A 1 75 ? 7.458 18.583 15.280 1.00 75.75 75 ARG A N 1
ATOM 619 C CA . ARG A 1 75 ? 8.466 17.821 14.536 1.00 75.75 75 ARG A CA 1
ATOM 620 C C . ARG A 1 75 ? 8.786 16.550 15.333 1.00 75.75 75 ARG A C 1
ATOM 622 O O . ARG A 1 75 ? 8.998 16.649 16.545 1.00 75.75 75 ARG A O 1
ATOM 629 N N . PRO A 1 76 ? 8.779 15.358 14.710 1.00 79.75 76 PRO A N 1
ATOM 630 C CA . PRO A 1 76 ? 9.218 14.152 15.394 1.00 79.75 76 PRO A CA 1
ATOM 631 C C . PRO A 1 76 ? 10.670 14.322 15.851 1.00 79.75 76 PRO A C 1
ATOM 633 O O . PRO A 1 76 ? 11.448 15.022 15.210 1.00 79.75 76 PRO A O 1
ATOM 636 N N . LYS A 1 77 ? 11.037 13.671 16.959 1.00 81.44 77 LYS A N 1
ATOM 637 C CA . LYS A 1 77 ? 12.389 13.779 17.540 1.00 81.44 77 LYS A CA 1
ATOM 638 C C . LYS A 1 77 ? 13.497 13.369 16.563 1.00 81.44 77 LYS A C 1
ATOM 640 O O . LYS A 1 77 ? 14.605 13.865 16.669 1.00 81.44 77 LYS A O 1
ATOM 645 N N . ASN A 1 78 ? 13.154 12.505 15.610 1.00 84.00 78 ASN A N 1
ATOM 646 C CA . ASN A 1 78 ? 14.058 11.976 14.594 1.00 84.00 78 ASN A CA 1
ATOM 647 C C . ASN A 1 78 ? 13.869 12.678 13.235 1.00 84.00 78 ASN A C 1
ATOM 649 O O . ASN A 1 78 ? 14.193 12.103 12.201 1.00 84.00 78 ASN A O 1
ATOM 653 N N . ALA A 1 79 ? 13.253 13.866 13.202 1.00 85.69 79 ALA A N 1
ATOM 654 C CA . ALA A 1 79 ? 13.170 14.649 11.975 1.00 85.69 79 ALA A CA 1
ATOM 655 C C . ALA A 1 79 ? 14.554 15.200 11.623 1.00 85.69 79 ALA A C 1
ATOM 657 O O . ALA A 1 79 ? 15.197 15.811 12.473 1.00 85.69 79 ALA A O 1
ATOM 658 N N . PHE A 1 80 ? 14.959 15.043 10.365 1.00 88.62 80 PHE A N 1
ATOM 659 C CA . PHE A 1 80 ? 16.159 15.689 9.846 1.00 88.62 80 PHE A CA 1
ATOM 660 C C . PHE A 1 80 ? 16.057 17.214 9.950 1.00 88.62 80 PHE A C 1
ATOM 662 O O . PHE A 1 80 ? 14.975 17.808 9.832 1.00 88.62 80 PHE A O 1
ATOM 669 N N . SER A 1 81 ? 17.202 17.848 10.170 1.00 90.06 81 SER A N 1
ATOM 670 C CA . SER A 1 81 ? 17.348 19.295 10.078 1.00 90.06 81 SER A CA 1
ATOM 671 C C . SER A 1 81 ? 17.081 19.777 8.647 1.00 90.06 81 SER A C 1
ATOM 673 O O . SER A 1 81 ? 17.146 19.022 7.677 1.00 90.06 81 SER A O 1
ATOM 675 N N . PHE A 1 82 ? 16.767 21.065 8.501 1.00 89.88 82 PHE A N 1
ATOM 676 C CA . PHE A 1 82 ? 16.559 21.655 7.176 1.00 89.88 82 PHE A CA 1
ATOM 677 C C . PHE A 1 82 ? 17.818 21.550 6.302 1.00 89.88 82 PHE A C 1
ATOM 679 O O . PHE A 1 82 ? 17.720 21.283 5.108 1.00 89.88 82 PHE A O 1
ATOM 686 N N . GLU A 1 83 ? 18.989 21.715 6.914 1.00 93.94 83 GLU A N 1
ATOM 687 C CA . GLU A 1 83 ? 20.281 21.605 6.244 1.00 93.94 83 GLU A CA 1
ATOM 688 C C . GLU A 1 83 ? 20.531 20.185 5.725 1.00 93.94 83 GLU A C 1
ATOM 690 O O . GLU A 1 83 ? 20.854 20.010 4.553 1.00 93.94 83 GLU A O 1
ATOM 695 N N . GLU A 1 84 ? 20.276 19.158 6.540 1.00 92.50 84 GLU A N 1
ATOM 696 C CA . GLU A 1 84 ? 20.368 17.759 6.104 1.00 92.50 84 GLU A CA 1
ATOM 697 C C . GLU A 1 84 ? 19.396 17.451 4.963 1.00 92.50 84 GLU A C 1
ATOM 699 O O . GLU A 1 84 ? 19.785 16.819 3.983 1.00 92.50 84 GLU A O 1
ATOM 704 N N . ILE A 1 85 ? 18.151 17.936 5.038 1.00 92.50 85 ILE A N 1
ATOM 705 C CA . ILE A 1 85 ? 17.179 17.777 3.946 1.00 92.50 85 ILE A CA 1
ATOM 706 C C . ILE A 1 85 ? 17.705 18.442 2.668 1.00 92.50 85 ILE A C 1
ATOM 708 O O . ILE A 1 85 ? 17.647 17.836 1.599 1.00 92.50 85 ILE A O 1
ATOM 712 N N . SER A 1 86 ? 18.245 19.659 2.768 1.00 94.56 86 SER A N 1
ATOM 713 C CA . SER A 1 86 ? 18.829 20.379 1.632 1.00 94.56 86 SER A CA 1
ATOM 714 C C . SER A 1 86 ? 19.995 19.604 1.012 1.00 94.56 86 SER A C 1
ATOM 716 O O . SER A 1 86 ? 20.047 19.429 -0.208 1.00 94.56 86 SER A O 1
ATOM 718 N N . ASN A 1 87 ? 20.886 19.065 1.846 1.00 94.75 87 ASN A N 1
ATOM 719 C CA . ASN A 1 87 ? 22.029 18.267 1.409 1.00 94.75 87 ASN A CA 1
ATOM 720 C C . ASN A 1 87 ? 21.588 16.972 0.716 1.00 94.75 87 ASN A C 1
ATOM 722 O O . ASN A 1 87 ? 22.114 16.637 -0.346 1.00 94.75 87 ASN A O 1
ATOM 726 N N . ILE A 1 88 ? 20.578 16.281 1.254 1.00 91.50 88 ILE A N 1
ATOM 727 C CA . ILE A 1 88 ? 20.007 15.073 0.641 1.00 91.50 88 ILE A CA 1
ATOM 728 C C . ILE A 1 88 ? 19.374 15.403 -0.714 1.00 91.50 88 ILE A C 1
ATOM 730 O O . ILE A 1 88 ? 19.632 14.710 -1.695 1.00 91.50 88 ILE A O 1
ATOM 734 N N . VAL A 1 89 ? 18.577 16.471 -0.808 1.00 92.06 89 VAL A N 1
ATOM 735 C CA . VAL A 1 89 ? 17.954 16.887 -2.076 1.00 92.06 89 VAL A CA 1
ATOM 736 C C . VAL A 1 89 ? 19.017 17.232 -3.118 1.00 92.06 89 VAL A C 1
ATOM 738 O O . VAL A 1 89 ? 18.898 16.823 -4.275 1.00 92.06 89 VAL A O 1
ATOM 741 N N . GLN A 1 90 ? 20.069 17.951 -2.726 1.00 94.75 90 GLN A N 1
ATOM 742 C CA . GLN A 1 90 ? 21.165 18.296 -3.628 1.00 94.75 90 GLN A CA 1
ATOM 743 C C . GLN A 1 90 ? 21.930 17.051 -4.091 1.00 94.75 90 GLN A C 1
ATOM 745 O O . GLN A 1 90 ? 22.220 16.917 -5.282 1.00 94.75 90 GLN A O 1
ATOM 750 N N . TYR A 1 91 ? 22.205 16.118 -3.179 1.00 92.44 91 TYR A N 1
ATOM 751 C CA . TYR A 1 91 ? 22.808 14.830 -3.507 1.00 92.44 91 TYR A CA 1
ATOM 752 C C . TYR A 1 91 ? 21.952 14.049 -4.512 1.00 92.44 91 TYR A C 1
ATOM 754 O O . TYR A 1 91 ? 22.467 13.625 -5.544 1.00 92.44 91 TYR A O 1
ATOM 762 N N . LEU A 1 92 ? 20.642 13.923 -4.269 1.00 89.25 92 LEU A N 1
ATOM 763 C CA . LEU A 1 92 ? 19.722 13.213 -5.163 1.00 89.25 92 LEU A CA 1
ATOM 764 C C . LEU A 1 92 ? 19.664 13.850 -6.555 1.00 89.25 92 LEU A C 1
ATOM 766 O O . LEU A 1 92 ? 19.664 13.126 -7.546 1.00 89.25 92 LEU A O 1
ATOM 770 N N . LYS A 1 93 ? 19.676 15.186 -6.651 1.00 86.94 93 LYS A N 1
ATOM 771 C CA . LYS A 1 93 ? 19.752 15.894 -7.941 1.00 86.94 93 LYS A CA 1
ATOM 772 C C . LYS A 1 93 ? 21.048 15.582 -8.686 1.00 86.94 93 LYS A C 1
ATOM 774 O O . LYS A 1 93 ? 21.009 15.313 -9.884 1.00 86.94 93 LYS A O 1
ATOM 779 N N . ASN A 1 94 ? 22.184 15.607 -7.990 1.00 89.25 94 ASN A N 1
ATOM 780 C CA . ASN A 1 94 ? 23.487 15.308 -8.585 1.00 89.25 94 ASN A CA 1
ATOM 781 C C . ASN A 1 94 ? 23.566 13.844 -9.043 1.00 89.25 94 ASN A C 1
ATOM 783 O O . ASN A 1 94 ? 23.987 13.572 -10.165 1.00 89.25 94 ASN A O 1
ATOM 787 N N . TYR A 1 95 ? 23.097 12.915 -8.211 1.00 85.44 95 TYR A N 1
ATOM 788 C CA . TYR A 1 95 ? 23.053 11.491 -8.528 1.00 85.44 95 TYR A CA 1
ATOM 789 C C . TYR A 1 95 ? 22.112 11.201 -9.706 1.00 85.44 95 TYR A C 1
ATOM 791 O O . TYR A 1 95 ? 22.497 10.495 -10.633 1.00 85.44 95 TYR A O 1
ATOM 799 N N . ALA A 1 96 ? 20.910 11.792 -9.727 1.00 84.50 96 ALA A N 1
ATOM 800 C CA . ALA A 1 96 ? 19.972 11.679 -10.847 1.00 84.50 96 ALA A CA 1
ATOM 801 C C . ALA A 1 96 ? 20.575 12.186 -12.162 1.00 84.50 96 ALA A C 1
ATOM 803 O O . ALA A 1 96 ? 20.318 11.616 -13.214 1.00 84.50 96 ALA A O 1
ATOM 804 N N . ARG A 1 97 ? 21.407 13.229 -12.115 1.00 82.56 97 ARG A N 1
ATOM 805 C CA . ARG A 1 97 ? 22.093 13.751 -13.303 1.00 82.56 97 ARG A CA 1
ATOM 806 C C . ARG A 1 97 ? 23.110 12.774 -13.891 1.00 82.56 97 ARG A C 1
ATOM 808 O O . ARG A 1 97 ? 23.287 12.757 -15.102 1.00 82.56 97 ARG A O 1
ATOM 815 N N . LEU A 1 98 ? 23.797 12.018 -13.035 1.00 83.06 98 LEU A N 1
ATOM 816 C CA . LEU A 1 98 ? 24.874 11.107 -13.433 1.00 83.06 98 LEU A CA 1
ATOM 817 C C . LEU A 1 98 ? 24.372 9.701 -13.768 1.00 83.06 98 LEU A C 1
ATOM 819 O O . LEU A 1 98 ? 24.912 9.052 -14.658 1.00 83.06 98 LEU A O 1
ATOM 823 N N . HIS A 1 99 ? 23.363 9.228 -13.040 1.00 80.00 99 HIS A N 1
ATOM 824 C CA . HIS A 1 99 ? 22.906 7.840 -13.090 1.00 80.00 99 HIS A CA 1
ATOM 825 C C . HIS A 1 99 ? 21.426 7.700 -13.446 1.00 80.00 99 HIS A C 1
ATOM 827 O O . HIS A 1 99 ? 20.957 6.588 -13.668 1.00 80.00 99 HIS A O 1
ATOM 833 N N . GLY A 1 100 ? 20.668 8.796 -13.466 1.00 78.44 100 GLY A N 1
ATOM 834 C CA . GLY A 1 100 ? 19.237 8.764 -13.729 1.00 78.44 100 GLY A CA 1
ATOM 835 C C . GLY A 1 100 ? 18.910 8.289 -15.140 1.00 78.44 100 GLY A C 1
ATOM 836 O O . GLY A 1 100 ? 19.590 8.621 -16.108 1.00 78.44 100 GLY A O 1
ATOM 837 N N . LEU A 1 101 ? 17.826 7.532 -15.247 1.00 79.56 101 LEU A N 1
ATOM 838 C CA . LEU A 1 101 ? 17.260 7.078 -16.507 1.00 79.56 101 LEU A CA 1
ATOM 839 C C . LEU A 1 101 ? 16.054 7.953 -16.827 1.00 79.56 101 LEU A C 1
ATOM 841 O O . LEU A 1 101 ? 15.093 8.011 -16.057 1.00 79.56 101 LEU A O 1
ATOM 845 N N . THR A 1 102 ? 16.090 8.648 -17.956 1.00 75.94 102 THR A N 1
ATOM 846 C CA . THR A 1 102 ? 14.915 9.368 -18.452 1.00 75.94 102 THR A CA 1
ATOM 847 C C . THR A 1 102 ? 13.886 8.363 -18.944 1.00 75.94 102 THR A C 1
ATOM 849 O O . THR A 1 102 ? 14.230 7.442 -19.688 1.00 75.94 102 THR A O 1
ATOM 852 N N . GLN A 1 103 ? 12.621 8.539 -18.567 1.00 69.62 103 GLN A N 1
ATOM 853 C CA . GLN A 1 103 ? 11.547 7.771 -19.193 1.00 69.62 103 GLN A CA 1
ATOM 854 C C . GLN A 1 103 ? 11.511 8.039 -20.703 1.00 69.62 103 GLN A C 1
ATOM 856 O O . GLN A 1 103 ? 11.774 9.154 -21.149 1.00 69.62 103 GLN A O 1
ATOM 861 N N . ALA A 1 104 ? 11.169 7.016 -21.489 1.00 67.62 104 ALA A N 1
ATOM 862 C CA . ALA A 1 104 ? 11.037 7.145 -22.941 1.00 67.62 104 ALA A CA 1
ATOM 863 C C . ALA A 1 104 ? 9.857 8.048 -23.348 1.00 67.62 104 ALA A C 1
ATOM 865 O O . ALA A 1 104 ? 9.855 8.605 -24.442 1.00 67.62 104 ALA A O 1
ATOM 866 N N . ALA A 1 105 ? 8.866 8.194 -22.465 1.00 67.44 105 ALA A N 1
ATOM 867 C CA . ALA A 1 105 ? 7.718 9.068 -22.640 1.00 67.44 105 ALA A CA 1
ATOM 868 C C . ALA A 1 105 ? 7.308 9.687 -21.293 1.00 67.44 105 ALA A C 1
ATOM 870 O O . ALA A 1 105 ? 7.581 9.092 -20.247 1.00 67.44 105 ALA A O 1
ATOM 871 N N . PRO A 1 106 ? 6.639 10.852 -21.292 1.00 69.81 106 PRO A N 1
ATOM 872 C CA . PRO A 1 106 ? 6.066 11.417 -20.080 1.00 69.81 106 PRO A CA 1
ATOM 873 C C . PRO A 1 106 ? 4.973 10.488 -19.522 1.00 69.81 106 PRO A C 1
ATOM 875 O O . PRO A 1 106 ? 4.222 9.892 -20.301 1.00 69.81 106 PRO A O 1
ATOM 878 N N . PRO A 1 107 ? 4.831 10.367 -18.192 1.00 66.94 107 PRO A N 1
ATOM 879 C CA . PRO A 1 107 ? 3.858 9.456 -17.587 1.00 66.94 107 PRO A CA 1
ATOM 880 C C . PRO A 1 107 ? 2.411 9.861 -17.875 1.00 66.94 107 PRO A C 1
ATOM 882 O O . PRO A 1 107 ? 1.535 9.001 -17.938 1.00 66.94 107 PRO A O 1
ATOM 885 N N . ASN A 1 108 ? 2.158 11.153 -18.099 1.00 71.19 108 ASN A N 1
ATOM 886 C CA . ASN A 1 108 ? 0.875 11.656 -18.567 1.00 71.19 108 ASN A CA 1
ATOM 887 C C . ASN A 1 108 ? 1.047 12.381 -19.900 1.00 71.19 108 ASN A C 1
ATOM 889 O O . ASN A 1 108 ? 2.004 13.122 -20.093 1.00 71.19 108 ASN A O 1
ATOM 893 N N . ARG A 1 109 ? 0.056 12.263 -20.792 1.00 60.47 109 ARG A N 1
ATOM 894 C CA . ARG A 1 109 ? 0.061 12.917 -22.118 1.00 60.47 109 ARG A CA 1
ATOM 895 C C . ARG A 1 109 ? 0.192 14.447 -22.082 1.00 60.47 109 ARG A C 1
ATOM 897 O O . ARG A 1 109 ? 0.489 15.040 -23.111 1.00 60.47 109 ARG A O 1
ATOM 904 N N . HIS A 1 110 ? -0.073 15.072 -20.936 1.00 68.75 110 HIS A N 1
ATOM 905 C CA . HIS A 1 110 ? -0.013 16.524 -20.750 1.00 68.75 110 HIS A CA 1
ATOM 906 C C . HIS A 1 110 ? 1.279 17.007 -20.084 1.00 68.75 110 HIS A C 1
ATOM 908 O O . HIS A 1 110 ? 1.492 18.215 -20.008 1.00 68.75 110 HIS A O 1
ATOM 914 N N . ASP A 1 111 ? 2.132 16.094 -19.618 1.00 70.00 111 ASP A N 1
ATOM 915 C CA . ASP A 1 111 ? 3.412 16.464 -19.027 1.00 70.00 111 ASP A CA 1
ATOM 916 C C . ASP A 1 111 ? 4.407 16.757 -20.157 1.00 70.00 111 ASP A C 1
ATOM 918 O O . ASP A 1 111 ? 4.686 15.909 -21.003 1.00 70.00 111 ASP A O 1
ATOM 922 N N . SER A 1 112 ? 4.931 17.982 -20.188 1.00 67.50 112 SER A N 1
ATOM 923 C CA . SER A 1 112 ? 5.933 18.420 -21.168 1.00 67.50 112 SER A CA 1
ATOM 924 C C . SER A 1 112 ? 7.353 17.965 -20.821 1.00 67.50 112 SER A C 1
ATOM 926 O O . SER A 1 112 ? 8.246 18.056 -21.662 1.00 67.50 112 SER A O 1
ATOM 928 N N . GLU A 1 113 ? 7.574 17.481 -19.598 1.00 69.50 113 GLU A N 1
ATOM 929 C CA . GLU A 1 113 ? 8.894 17.141 -19.076 1.00 69.50 113 GLU A CA 1
ATOM 930 C C . GLU A 1 113 ? 8.990 15.650 -18.732 1.00 69.50 113 GLU A C 1
ATOM 932 O O . GLU A 1 113 ? 8.104 15.065 -18.104 1.00 69.50 113 GLU A O 1
ATOM 937 N N . LEU A 1 114 ? 10.087 15.022 -19.159 1.00 71.25 114 LEU A N 1
ATOM 938 C CA . LEU A 1 114 ? 10.366 13.619 -18.873 1.00 71.25 114 LEU A CA 1
ATOM 939 C C . LEU A 1 114 ? 10.809 13.464 -17.417 1.00 71.25 114 LEU A C 1
ATOM 941 O O . LEU A 1 114 ? 11.714 14.155 -16.949 1.00 71.25 114 LEU A O 1
ATOM 945 N N . GLN A 1 115 ? 10.217 12.508 -16.705 1.00 75.69 115 GLN A N 1
ATOM 946 C CA . GLN A 1 115 ? 10.664 12.181 -15.355 1.00 75.69 115 GLN A CA 1
ATOM 947 C C . GLN A 1 115 ? 12.004 11.437 -15.400 1.00 75.69 115 GLN A C 1
ATOM 949 O O . GLN A 1 115 ? 12.164 10.455 -16.130 1.00 75.69 115 GLN A O 1
ATOM 954 N N . ILE A 1 116 ? 12.957 11.892 -14.581 1.00 74.81 116 ILE A N 1
ATOM 955 C CA . ILE A 1 116 ? 14.232 11.207 -14.357 1.00 74.81 116 ILE A CA 1
ATOM 956 C C . ILE A 1 116 ? 14.035 10.203 -13.225 1.00 74.81 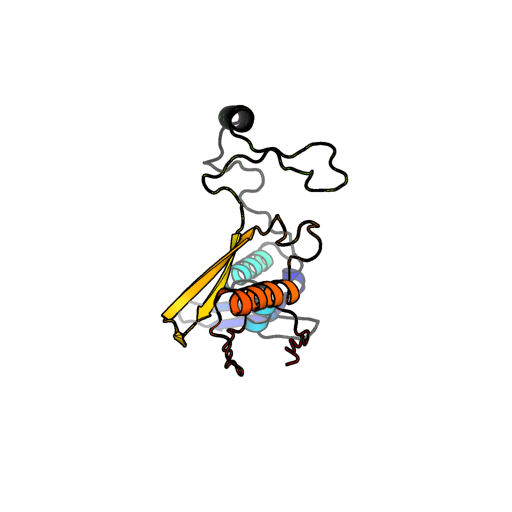116 ILE A C 1
ATOM 958 O O . ILE A 1 116 ? 13.796 10.574 -12.074 1.00 74.81 116 ILE A O 1
ATOM 962 N N . LEU A 1 117 ? 14.136 8.921 -13.554 1.00 75.38 117 LEU A N 1
ATOM 963 C CA . LEU A 1 117 ? 14.079 7.839 -12.587 1.00 75.38 117 LEU A CA 1
ATOM 964 C C . LEU A 1 117 ? 15.480 7.572 -12.046 1.00 75.38 117 LEU A C 1
ATOM 966 O O . LEU A 1 117 ? 16.409 7.292 -12.799 1.00 75.38 117 LEU A O 1
ATOM 970 N N . LEU A 1 118 ? 15.630 7.632 -10.725 1.00 75.94 118 LEU A N 1
ATOM 971 C CA . LEU A 1 118 ? 16.839 7.154 -10.065 1.00 75.94 118 LEU A CA 1
ATOM 972 C C . LEU A 1 118 ? 16.939 5.634 -10.262 1.00 75.94 118 LEU A C 1
ATOM 974 O O . LEU A 1 118 ? 15.946 4.942 -10.003 1.00 75.94 118 LEU A O 1
ATOM 978 N N . PRO A 1 119 ? 18.090 5.098 -10.702 1.00 63.91 119 PRO A N 1
ATOM 979 C CA . PRO A 1 119 ? 18.274 3.661 -10.784 1.00 63.91 119 PRO A CA 1
ATOM 980 C C . PRO A 1 119 ? 18.182 3.093 -9.370 1.00 63.91 119 PRO A C 1
ATOM 982 O O . PRO A 1 119 ? 19.034 3.334 -8.518 1.00 63.91 119 PRO A O 1
ATOM 985 N N . SER A 1 120 ? 17.109 2.353 -9.107 1.00 57.69 120 SER A N 1
ATOM 986 C CA . SER A 1 120 ? 17.170 1.324 -8.082 1.00 57.69 120 SER A CA 1
ATOM 987 C C . SER A 1 120 ? 18.130 0.256 -8.605 1.00 57.69 120 SER A C 1
ATOM 989 O O . SER A 1 120 ? 18.180 0.036 -9.816 1.00 57.69 120 SER A O 1
ATOM 991 N N . CYS A 1 121 ? 18.886 -0.416 -7.734 1.00 54.41 121 CYS A N 1
ATOM 992 C CA . CYS A 1 121 ? 19.713 -1.566 -8.129 1.00 54.41 121 CYS A CA 1
ATOM 993 C C . CYS A 1 121 ? 18.917 -2.639 -8.905 1.00 54.41 121 CYS A C 1
ATOM 995 O O . CYS A 1 121 ? 19.503 -3.509 -9.538 1.00 54.41 121 CYS A O 1
ATOM 997 N N . GLU A 1 122 ? 17.589 -2.546 -8.892 1.00 49.75 122 GLU A N 1
ATOM 998 C CA . GLU A 1 122 ? 16.669 -3.264 -9.754 1.00 49.75 122 GLU A CA 1
ATOM 999 C C . GLU A 1 122 ? 16.218 -2.353 -10.910 1.00 49.75 122 GLU A C 1
ATOM 1001 O O . GLU A 1 122 ? 15.363 -1.473 -10.759 1.00 49.75 122 GLU A O 1
ATOM 1006 N N . SER A 1 123 ? 16.790 -2.559 -12.097 1.00 49.16 123 SER A N 1
ATOM 1007 C CA . SER A 1 123 ? 16.204 -2.069 -13.345 1.00 49.16 123 SER A CA 1
ATOM 1008 C C . SER A 1 123 ? 14.744 -2.531 -13.412 1.00 49.16 123 SER A C 1
ATOM 1010 O O . SER A 1 123 ? 14.487 -3.732 -13.444 1.00 49.16 123 SER A O 1
ATOM 1012 N N . LYS A 1 124 ? 13.775 -1.608 -13.443 1.00 52.22 124 LYS A N 1
ATOM 1013 C CA . LYS A 1 124 ? 12.341 -1.932 -13.559 1.00 52.22 124 LYS A CA 1
ATOM 1014 C C . LYS A 1 124 ? 11.949 -2.411 -14.967 1.00 52.22 124 LYS A C 1
ATOM 1016 O O . LYS A 1 124 ? 10.911 -1.999 -15.466 1.00 52.22 124 LYS A O 1
ATOM 1021 N N . GLN A 1 125 ? 12.730 -3.270 -15.615 1.00 53.56 125 GLN A N 1
ATOM 1022 C CA . GLN A 1 125 ? 12.139 -4.104 -16.659 1.00 53.56 125 GLN A CA 1
ATOM 1023 C C . GLN A 1 125 ? 11.347 -5.184 -15.937 1.00 53.56 125 GLN A C 1
ATOM 1025 O O . GLN A 1 125 ? 11.902 -6.161 -15.434 1.00 53.56 125 GLN A O 1
ATOM 1030 N N . LYS A 1 126 ? 10.040 -4.962 -15.804 1.00 59.94 126 LYS A N 1
ATOM 1031 C CA . LYS A 1 126 ? 9.144 -6.031 -15.388 1.00 59.94 126 LYS A CA 1
ATOM 1032 C C . LYS A 1 126 ? 9.081 -7.007 -16.550 1.00 59.94 126 LYS A C 1
ATOM 1034 O O . LYS A 1 126 ? 8.522 -6.702 -17.595 1.00 59.94 126 LYS A O 1
ATOM 1039 N N . VAL A 1 127 ? 9.712 -8.158 -16.380 1.00 67.44 127 VAL A N 1
ATOM 1040 C CA . VAL A 1 127 ? 9.665 -9.235 -17.362 1.00 67.44 127 VAL A CA 1
ATOM 1041 C C . VAL A 1 127 ? 8.640 -10.247 -16.875 1.00 67.44 127 VAL A C 1
ATOM 1043 O O . VAL A 1 127 ? 8.726 -10.736 -15.748 1.00 67.44 127 VAL A O 1
ATOM 1046 N N . LYS A 1 128 ? 7.659 -10.561 -17.717 1.00 71.81 128 LYS A N 1
ATOM 1047 C CA . LYS A 1 128 ? 6.795 -11.724 -17.534 1.00 71.81 128 LYS A CA 1
ATOM 1048 C C . LYS A 1 128 ? 7.491 -12.944 -18.108 1.00 71.81 128 LYS A C 1
ATOM 1050 O O . LYS A 1 128 ? 8.100 -12.878 -19.173 1.00 71.81 128 LYS A O 1
ATOM 1055 N N . VAL A 1 129 ? 7.372 -14.062 -17.407 1.00 80.62 129 VAL A N 1
ATOM 1056 C CA . VAL A 1 129 ? 7.870 -15.349 -17.885 1.00 80.62 129 VAL A CA 1
ATOM 1057 C C . VAL A 1 129 ? 6.675 -16.237 -18.177 1.00 80.62 129 VAL A C 1
ATOM 1059 O O . VAL A 1 129 ? 5.853 -16.467 -17.292 1.00 80.62 129 VAL A O 1
ATOM 1062 N N . PHE A 1 130 ? 6.584 -16.726 -19.410 1.00 81.81 130 PHE A N 1
ATOM 1063 C CA . PHE A 1 130 ? 5.622 -17.752 -19.797 1.00 81.81 130 PHE A CA 1
ATOM 1064 C C . PHE A 1 130 ? 6.365 -19.057 -20.074 1.00 81.81 130 PHE A C 1
ATOM 1066 O O . PHE A 1 130 ? 7.274 -19.088 -20.903 1.00 81.81 130 PHE A O 1
ATOM 1073 N N . GLY A 1 131 ? 6.022 -20.116 -19.346 1.00 87.50 131 GLY A N 1
ATOM 1074 C CA . GLY A 1 131 ? 6.701 -21.406 -19.422 1.00 87.50 131 GLY A CA 1
ATOM 1075 C C . GLY A 1 131 ? 5.843 -22.463 -20.106 1.00 87.50 131 GLY A C 1
ATOM 1076 O O . GLY A 1 131 ? 4.681 -22.630 -19.753 1.00 87.50 131 GLY A O 1
ATOM 1077 N N . ILE A 1 132 ? 6.432 -23.216 -21.035 1.00 87.12 132 ILE A N 1
ATOM 1078 C CA . ILE A 1 132 ? 5.830 -24.411 -21.635 1.00 87.12 132 ILE A CA 1
ATOM 1079 C C . ILE A 1 132 ? 6.720 -25.602 -21.318 1.00 87.12 132 ILE A C 1
ATOM 1081 O O . ILE A 1 132 ? 7.889 -25.644 -21.708 1.00 87.12 132 ILE A O 1
ATOM 1085 N N . CYS A 1 133 ? 6.159 -26.581 -20.619 1.00 89.56 133 CYS A N 1
ATOM 1086 C CA . CYS A 1 133 ? 6.827 -27.846 -20.367 1.00 89.56 133 CYS A CA 1
ATOM 1087 C C . CYS A 1 133 ? 6.420 -28.869 -21.431 1.00 89.56 133 CYS A C 1
ATOM 1089 O O . CYS A 1 133 ? 5.250 -29.221 -21.546 1.00 89.56 133 CYS A O 1
ATOM 1091 N N . MET A 1 134 ? 7.395 -29.359 -22.196 1.00 86.25 134 MET A N 1
ATOM 1092 C CA . MET A 1 134 ? 7.220 -30.485 -23.108 1.00 86.25 134 MET A CA 1
ATOM 1093 C C . MET A 1 134 ? 7.555 -31.772 -22.352 1.00 86.25 134 MET A C 1
ATOM 1095 O O . MET A 1 134 ? 8.711 -32.208 -22.349 1.00 86.25 134 MET A O 1
ATOM 1099 N N . GLU A 1 135 ? 6.559 -32.377 -21.703 1.00 83.75 135 GLU A N 1
ATOM 1100 C CA . GLU A 1 135 ? 6.749 -33.580 -20.874 1.00 83.75 135 GLU A CA 1
ATOM 1101 C C . GLU A 1 135 ? 7.401 -34.729 -21.654 1.00 83.75 135 GLU A C 1
ATOM 1103 O O . GLU A 1 135 ? 8.358 -35.329 -21.170 1.00 83.75 135 GLU A O 1
ATOM 1108 N N . GLY A 1 136 ? 6.987 -34.954 -22.907 1.00 79.25 136 GLY A N 1
ATOM 1109 C CA . GLY A 1 136 ? 7.572 -35.982 -23.779 1.00 79.25 136 GLY A CA 1
ATOM 1110 C C . GLY A 1 136 ? 9.069 -35.799 -24.071 1.00 79.25 136 GLY A C 1
ATOM 1111 O O . GLY A 1 136 ? 9.746 -36.757 -24.438 1.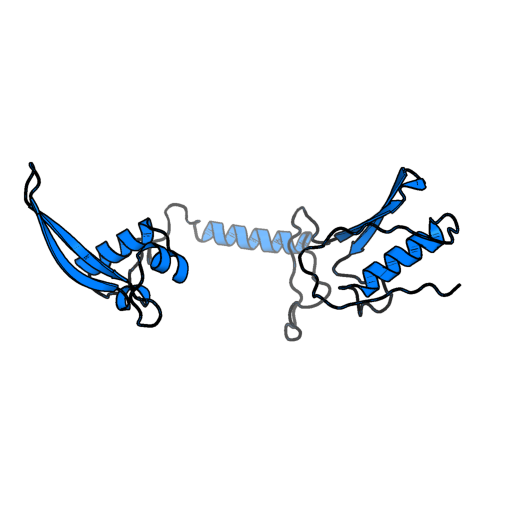00 79.25 136 GLY A O 1
ATOM 1112 N N . LYS A 1 137 ? 9.615 -34.588 -23.879 1.00 81.62 137 LYS A N 1
ATOM 1113 C CA . LYS A 1 137 ? 11.050 -34.277 -24.022 1.00 81.62 137 LYS A CA 1
ATOM 1114 C C . LYS A 1 137 ? 11.761 -34.040 -22.688 1.00 81.62 137 LYS A C 1
ATOM 1116 O O . LYS A 1 137 ? 12.981 -33.880 -22.693 1.00 81.62 137 LYS A O 1
ATOM 1121 N N . GLY A 1 138 ? 11.028 -33.949 -21.577 1.00 85.38 138 GLY A N 1
ATOM 1122 C CA . GLY A 1 138 ? 11.568 -33.526 -20.283 1.00 85.38 138 GLY A CA 1
ATOM 1123 C C . GLY A 1 138 ? 12.225 -32.139 -20.323 1.00 85.38 138 GLY A C 1
ATOM 1124 O O . GLY A 1 138 ? 13.235 -31.924 -19.654 1.00 85.38 138 GLY A O 1
ATOM 1125 N N . LYS A 1 139 ? 11.713 -31.211 -21.148 1.00 87.19 139 LYS A N 1
ATOM 1126 C CA . LYS A 1 139 ? 12.284 -29.863 -21.326 1.00 87.19 139 LYS A CA 1
ATOM 1127 C C . LYS A 1 139 ? 11.243 -28.774 -21.105 1.00 87.19 139 LYS A C 1
ATOM 1129 O O . LYS A 1 139 ? 10.138 -28.860 -21.632 1.00 87.19 139 LYS A O 1
ATOM 1134 N N . GLN A 1 140 ? 11.640 -27.721 -20.392 1.00 88.75 140 GLN A N 1
ATOM 1135 C CA . GLN A 1 140 ? 10.843 -26.513 -20.204 1.00 88.75 140 GLN A CA 1
ATOM 1136 C C . GLN A 1 140 ? 11.417 -25.362 -21.032 1.00 88.75 140 GLN A C 1
ATOM 1138 O O . GLN A 1 140 ? 12.605 -25.048 -20.946 1.00 88.75 140 GLN A O 1
ATOM 1143 N N . TYR A 1 141 ? 10.553 -24.725 -21.810 1.00 87.56 141 TYR A N 1
ATOM 1144 C CA . TYR A 1 141 ? 10.857 -23.556 -22.620 1.00 87.56 141 TYR A CA 1
ATOM 1145 C C . TYR A 1 141 ? 10.226 -22.334 -21.967 1.00 87.56 141 TYR A C 1
ATOM 1147 O O . TYR A 1 141 ? 9.025 -22.322 -21.714 1.00 87.56 141 TYR A O 1
ATOM 1155 N N . ASN A 1 142 ? 11.035 -21.314 -21.690 1.00 89.00 142 ASN A N 1
ATOM 1156 C CA . ASN A 1 142 ? 10.581 -20.087 -21.047 1.00 89.00 142 ASN A CA 1
ATOM 1157 C C . ASN A 1 142 ? 10.680 -18.922 -22.031 1.00 89.00 142 ASN A C 1
ATOM 1159 O O . ASN A 1 142 ? 11.761 -18.616 -22.534 1.00 89.00 142 ASN A O 1
ATOM 1163 N N . TYR A 1 143 ? 9.556 -18.261 -22.268 1.00 82.88 143 TYR A N 1
ATOM 1164 C CA . TYR A 1 143 ? 9.456 -17.030 -23.034 1.00 82.88 143 TYR A CA 1
ATOM 1165 C C . TYR A 1 143 ? 9.576 -15.846 -22.081 1.00 82.88 143 TYR A C 1
ATOM 1167 O O . TYR A 1 143 ? 8.802 -15.725 -21.128 1.00 82.88 143 TYR A O 1
ATOM 1175 N N . LEU A 1 144 ? 10.560 -14.984 -22.333 1.00 79.19 144 LEU A N 1
ATOM 1176 C CA . LEU A 1 144 ? 10.742 -13.729 -21.612 1.00 79.19 144 LEU A CA 1
ATOM 1177 C C . LEU A 1 144 ? 10.005 -12.624 -22.364 1.00 79.19 144 LEU A C 1
ATOM 1179 O O . LEU A 1 144 ? 10.343 -12.313 -23.505 1.00 79.19 144 LEU A O 1
ATOM 1183 N N . VAL A 1 145 ? 9.001 -12.042 -21.720 1.00 74.69 145 VAL A N 1
ATOM 1184 C CA . VAL A 1 145 ? 8.160 -10.988 -22.284 1.00 74.69 145 VAL A CA 1
ATOM 1185 C C . VAL A 1 145 ? 8.396 -9.713 -21.491 1.00 74.69 145 VAL A C 1
ATOM 1187 O O . VAL A 1 145 ? 8.097 -9.656 -20.301 1.00 74.69 145 VAL A O 1
ATOM 1190 N N . ASP A 1 146 ? 8.940 -8.691 -22.141 1.00 68.81 146 ASP A N 1
ATOM 1191 C CA . ASP A 1 146 ? 9.056 -7.359 -21.548 1.00 68.81 146 ASP A CA 1
ATOM 1192 C C . ASP A 1 146 ? 7.638 -6.775 -21.371 1.00 68.81 146 ASP A C 1
ATOM 1194 O O . ASP A 1 146 ? 6.856 -6.745 -22.321 1.00 68.81 146 ASP A O 1
ATOM 1198 N N . GLU A 1 147 ? 7.249 -6.354 -20.162 1.00 61.84 147 GLU A N 1
ATOM 1199 C CA . GLU A 1 147 ? 5.916 -5.767 -19.938 1.00 61.84 147 GLU A CA 1
ATOM 1200 C C . GLU A 1 147 ? 5.713 -4.458 -20.709 1.00 61.84 147 GLU A C 1
ATOM 1202 O O . GLU A 1 147 ? 4.566 -4.113 -21.020 1.00 61.84 147 GLU A O 1
ATOM 1207 N N . ASP A 1 148 ? 6.804 -3.753 -21.017 1.00 57.12 148 ASP A N 1
ATOM 1208 C CA . ASP A 1 148 ? 6.780 -2.424 -21.628 1.00 57.12 148 ASP A CA 1
ATOM 1209 C C . ASP A 1 148 ? 6.933 -2.471 -23.158 1.00 57.12 148 ASP A C 1
ATOM 1211 O O . ASP A 1 148 ? 6.586 -1.510 -23.848 1.00 57.12 148 ASP A O 1
ATOM 1215 N N . LYS A 1 149 ? 7.427 -3.588 -23.711 1.00 55.41 149 LYS A N 1
ATOM 1216 C CA . LYS A 1 149 ? 7.623 -3.789 -25.153 1.00 55.41 149 LYS A CA 1
ATOM 1217 C C . LYS A 1 149 ? 6.900 -5.047 -25.596 1.00 55.41 149 LYS A C 1
ATOM 1219 O O . LYS A 1 149 ? 7.207 -6.146 -25.154 1.00 55.41 149 LYS A O 1
ATOM 1224 N N . GLY A 1 150 ? 5.934 -4.888 -26.488 1.00 50.47 150 GLY A N 1
ATOM 1225 C CA . GLY A 1 150 ? 5.203 -6.031 -27.005 1.00 50.47 150 GLY A CA 1
ATOM 1226 C C . GLY A 1 150 ? 6.040 -7.058 -27.742 1.00 50.47 150 GLY A C 1
ATOM 1227 O O . GLY A 1 150 ? 7.112 -6.757 -28.250 1.00 50.47 150 GLY A O 1
ATOM 1228 N N . ILE A 1 151 ? 5.498 -8.275 -27.830 1.00 51.28 151 ILE A N 1
ATOM 1229 C CA . ILE A 1 151 ? 6.071 -9.378 -28.616 1.00 51.28 151 ILE A CA 1
ATOM 1230 C C . ILE A 1 151 ? 6.008 -9.061 -30.124 1.00 51.28 151 ILE A C 1
ATOM 1232 O O . ILE A 1 151 ? 6.842 -9.522 -30.897 1.00 51.28 151 ILE A O 1
ATOM 1236 N N . LEU A 1 152 ? 5.035 -8.244 -30.546 1.00 46.84 152 LEU A N 1
ATOM 1237 C CA . LEU A 1 152 ? 4.823 -7.847 -31.937 1.00 46.84 152 LEU A CA 1
ATOM 1238 C C . LEU A 1 152 ? 5.396 -6.456 -32.221 1.00 46.84 152 LEU A C 1
ATOM 1240 O O . LEU A 1 152 ? 5.328 -5.554 -31.385 1.00 46.84 152 LEU A O 1
ATOM 1244 N N . LYS A 1 153 ? 5.895 -6.291 -33.451 1.00 46.06 153 LYS A N 1
ATOM 1245 C CA . LYS A 1 153 ? 6.583 -5.101 -33.985 1.00 46.06 153 LYS A CA 1
ATOM 1246 C C . LYS A 1 153 ? 5.796 -3.785 -33.834 1.00 46.06 153 LYS A C 1
ATOM 1248 O O . LYS A 1 153 ? 6.412 -2.725 -33.850 1.00 46.06 153 LYS A O 1
ATOM 1253 N N . ASP A 1 154 ? 4.482 -3.875 -33.610 1.00 46.50 154 ASP A N 1
ATOM 1254 C CA . ASP A 1 154 ? 3.552 -2.742 -33.542 1.00 46.50 154 ASP A CA 1
ATOM 1255 C C . ASP A 1 154 ? 2.933 -2.511 -32.145 1.00 46.50 154 ASP A C 1
ATOM 1257 O O . ASP A 1 154 ? 2.0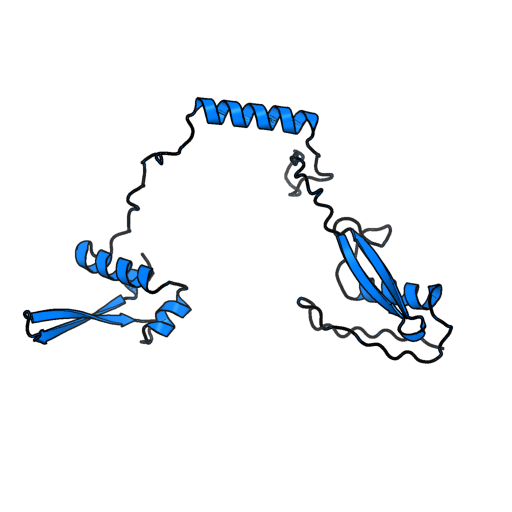16 -1.706 -32.001 1.00 46.50 154 ASP A O 1
ATOM 1261 N N . CYS A 1 155 ? 3.433 -3.183 -31.096 1.00 43.88 155 CYS A N 1
ATOM 1262 C CA . CYS A 1 155 ? 3.148 -2.892 -29.677 1.00 43.88 155 CYS A CA 1
ATOM 1263 C C . CYS A 1 155 ? 1.661 -2.820 -29.246 1.00 43.88 155 CYS A C 1
ATOM 1265 O O . CYS A 1 155 ? 1.381 -2.297 -28.167 1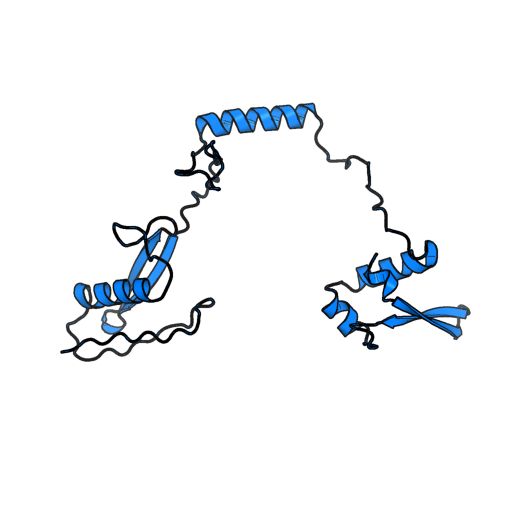.00 43.88 155 CYS A O 1
ATOM 1267 N N . ALA A 1 156 ? 0.709 -3.332 -30.035 1.00 43.50 156 ALA A N 1
ATOM 1268 C CA . ALA A 1 156 ? -0.713 -3.077 -29.788 1.00 43.50 156 ALA A CA 1
ATOM 1269 C C . ALA A 1 156 ? -1.397 -4.051 -28.806 1.00 43.50 156 ALA A C 1
ATOM 1271 O O . ALA A 1 156 ? -2.222 -3.596 -28.026 1.00 43.50 156 ALA A O 1
ATOM 1272 N N . ASP A 1 157 ? -1.034 -5.340 -28.745 1.00 51.53 157 ASP A N 1
ATOM 1273 C CA . ASP A 1 157 ? -1.808 -6.332 -27.968 1.00 51.53 157 ASP A CA 1
ATOM 1274 C C . ASP A 1 157 ? -0.925 -7.329 -27.201 1.00 51.53 157 ASP A C 1
ATOM 1276 O O . ASP A 1 157 ? -0.693 -8.464 -27.610 1.00 51.53 157 ASP A O 1
ATOM 1280 N N . THR A 1 158 ? -0.398 -6.896 -26.056 1.00 56.44 158 THR A N 1
ATOM 1281 C CA . THR A 1 158 ? 0.621 -7.638 -25.279 1.00 56.44 158 THR A CA 1
ATOM 1282 C C . THR A 1 158 ? 0.082 -8.237 -23.988 1.00 56.44 158 THR A C 1
ATOM 1284 O O . THR A 1 158 ? 0.805 -8.875 -23.220 1.00 56.44 158 THR A O 1
ATOM 1287 N N . LYS A 1 159 ? -1.201 -8.009 -23.716 1.00 54.81 159 LYS A N 1
ATOM 1288 C CA . LYS A 1 159 ? -1.879 -8.447 -22.502 1.00 54.81 159 LYS A CA 1
ATOM 1289 C C . LYS A 1 159 ? -3.115 -9.231 -22.904 1.00 54.81 159 LYS A C 1
ATOM 1291 O O . LYS A 1 159 ? -4.055 -8.661 -23.445 1.00 54.81 159 LYS A O 1
ATOM 1296 N N . GLY A 1 160 ? -3.101 -10.526 -22.605 1.00 65.75 160 GLY A N 1
ATOM 1297 C CA . GLY A 1 160 ? -4.256 -11.398 -22.765 1.00 65.75 160 GLY A CA 1
ATOM 1298 C C . GLY A 1 160 ? -3.985 -12.648 -23.608 1.00 65.75 160 GLY A C 1
ATOM 1299 O O . GLY A 1 160 ? -2.841 -12.938 -23.959 1.00 65.75 160 GLY A O 1
ATOM 1300 N N . PRO A 1 161 ? -5.051 -13.387 -23.939 1.00 68.69 161 PRO A N 1
ATOM 1301 C CA . PRO A 1 161 ? -4.971 -14.764 -24.422 1.00 68.69 161 PRO A CA 1
ATOM 1302 C C . PRO A 1 161 ? -4.306 -14.920 -25.793 1.00 68.69 161 PRO A C 1
ATOM 1304 O O . PRO A 1 161 ? -3.665 -15.937 -26.024 1.00 68.69 161 PRO A O 1
ATOM 1307 N N . ASN A 1 162 ? -4.369 -13.921 -26.680 1.00 72.56 162 ASN A N 1
ATOM 1308 C CA . ASN A 1 162 ? -3.721 -14.001 -27.998 1.00 72.56 162 ASN A CA 1
ATOM 1309 C C . ASN A 1 162 ? -2.194 -14.134 -27.896 1.00 72.56 162 ASN A C 1
ATOM 1311 O O . ASN A 1 162 ? -1.604 -14.930 -28.616 1.00 72.56 162 ASN A O 1
ATOM 1315 N N . ALA A 1 163 ? -1.557 -13.409 -26.969 1.00 73.88 163 ALA A N 1
ATOM 1316 C CA . ALA A 1 163 ? -0.115 -13.515 -26.751 1.00 73.88 163 ALA A CA 1
ATOM 1317 C C . ALA A 1 163 ? 0.267 -14.915 -26.244 1.00 73.88 163 ALA A C 1
ATOM 1319 O O . ALA A 1 163 ? 1.242 -15.502 -26.712 1.00 73.88 163 ALA A O 1
ATOM 1320 N N . THR A 1 164 ? -0.533 -15.467 -25.328 1.00 77.44 164 THR A N 1
ATOM 1321 C CA . THR A 1 164 ? -0.383 -16.839 -24.827 1.00 77.44 164 THR A CA 1
ATOM 1322 C C . THR A 1 164 ? -0.529 -17.861 -25.952 1.00 77.44 164 THR A C 1
ATOM 1324 O O . THR A 1 164 ? 0.311 -18.750 -26.073 1.00 77.44 164 THR A O 1
ATOM 1327 N N . ILE A 1 165 ? -1.541 -17.703 -26.811 1.00 79.00 165 ILE A N 1
ATOM 1328 C CA . ILE A 1 165 ? -1.772 -18.579 -27.965 1.00 79.00 165 ILE A CA 1
ATOM 1329 C C . ILE A 1 165 ? -0.591 -18.513 -28.933 1.00 79.00 165 ILE A C 1
ATOM 1331 O O . ILE A 1 165 ? -0.089 -19.561 -29.311 1.00 79.00 165 ILE A O 1
ATOM 1335 N N . SER A 1 166 ? -0.082 -17.326 -29.277 1.00 79.69 166 SER A N 1
ATOM 1336 C CA . SER A 1 166 ? 1.069 -17.198 -30.183 1.00 79.69 166 SER A CA 1
ATOM 1337 C C . SER A 1 166 ? 2.356 -17.807 -29.618 1.00 79.69 166 SER A C 1
ATOM 1339 O O . SER A 1 166 ? 3.101 -18.448 -30.353 1.00 79.69 166 SER A O 1
ATOM 1341 N N . MET A 1 167 ? 2.634 -17.633 -28.320 1.00 83.81 167 MET A N 1
ATOM 1342 C CA . MET A 1 167 ? 3.805 -18.259 -27.685 1.00 83.81 167 MET A CA 1
ATOM 1343 C C . MET A 1 167 ? 3.678 -19.785 -27.638 1.00 83.81 167 MET A C 1
ATOM 1345 O O . MET A 1 167 ? 4.671 -20.494 -27.808 1.00 83.81 167 MET A O 1
ATOM 1349 N N . PHE A 1 168 ? 2.463 -20.287 -27.412 1.00 84.94 168 PHE A N 1
ATOM 1350 C CA . PHE A 1 168 ? 2.162 -21.713 -27.439 1.00 84.94 168 PHE A CA 1
ATOM 1351 C C . PHE A 1 168 ? 2.297 -22.304 -28.845 1.00 84.94 168 PHE A C 1
ATOM 1353 O O . PHE A 1 168 ? 2.969 -23.319 -29.017 1.00 84.94 168 PHE A O 1
ATOM 1360 N N . ASP A 1 169 ? 1.742 -21.622 -29.841 1.00 84.31 169 ASP A N 1
ATOM 1361 C CA . ASP A 1 169 ? 1.787 -22.001 -31.249 1.00 84.31 169 ASP A CA 1
ATOM 1362 C C . ASP A 1 169 ? 3.225 -22.120 -31.761 1.00 84.31 169 ASP A C 1
ATOM 1364 O O . ASP A 1 169 ? 3.671 -23.191 -32.173 1.00 84.31 169 ASP A O 1
ATOM 1368 N N . HIS A 1 170 ? 4.011 -21.061 -31.557 1.00 86.62 170 HIS A N 1
ATOM 1369 C CA . HIS A 1 170 ? 5.437 -21.053 -31.866 1.00 86.62 170 HIS A CA 1
ATOM 1370 C C . HIS A 1 170 ? 6.189 -22.207 -31.181 1.00 86.62 170 HIS A C 1
ATOM 1372 O O . HIS A 1 170 ? 7.100 -22.800 -31.759 1.00 86.62 170 HIS A O 1
ATOM 1378 N N . ALA A 1 171 ? 5.832 -22.550 -29.938 1.00 86.25 171 ALA A N 1
ATOM 1379 C CA . ALA A 1 171 ? 6.482 -23.647 -29.231 1.00 86.25 171 ALA A CA 1
ATOM 1380 C C . ALA A 1 171 ? 6.174 -25.015 -29.845 1.00 86.25 171 ALA A C 1
ATOM 1382 O O . ALA A 1 171 ? 7.062 -25.869 -29.879 1.00 86.25 171 ALA A O 1
ATOM 1383 N N . ILE A 1 172 ? 4.947 -25.229 -30.319 1.00 85.06 172 ILE A N 1
ATOM 1384 C CA . ILE A 1 172 ? 4.572 -26.455 -31.025 1.00 85.06 172 ILE A CA 1
ATOM 1385 C C . ILE A 1 172 ? 5.280 -26.520 -32.376 1.00 85.06 172 ILE A C 1
ATOM 1387 O O . ILE A 1 172 ? 5.880 -27.547 -32.681 1.00 85.06 172 ILE A O 1
ATOM 1391 N N . GLU A 1 173 ? 5.278 -25.440 -33.153 1.00 84.44 173 GLU A N 1
ATOM 1392 C CA . GLU A 1 173 ? 5.929 -25.420 -34.468 1.00 84.44 173 GLU A CA 1
ATOM 1393 C C . GLU A 1 173 ? 7.443 -25.650 -34.367 1.00 84.44 173 GLU A C 1
ATOM 1395 O O . GLU A 1 173 ? 8.014 -26.442 -35.116 1.00 84.44 173 GLU A O 1
ATOM 1400 N N . CYS A 1 174 ? 8.110 -24.990 -33.415 1.00 85.12 174 CYS A N 1
ATOM 1401 C CA . CYS A 1 174 ? 9.568 -25.046 -33.296 1.00 85.12 174 CYS A CA 1
ATOM 1402 C C . CYS A 1 174 ? 10.066 -26.252 -32.496 1.00 85.12 174 CYS A C 1
ATOM 1404 O O . CYS A 1 174 ? 11.146 -26.785 -32.767 1.00 85.12 174 CYS A O 1
ATOM 1406 N N . TYR A 1 175 ? 9.326 -26.655 -31.461 1.00 84.56 175 TYR A N 1
ATOM 1407 C CA . TYR A 1 175 ? 9.776 -27.658 -30.494 1.00 84.56 175 TYR A CA 1
ATOM 1408 C C . TYR A 1 175 ? 8.839 -28.854 -30.372 1.00 84.56 175 TYR A C 1
ATOM 1410 O O . TYR A 1 175 ? 9.141 -29.756 -29.586 1.00 84.56 175 TYR A O 1
ATOM 1418 N N . GLY A 1 176 ? 7.741 -28.909 -31.119 1.00 79.12 176 GLY A N 1
ATOM 1419 C CA . GLY A 1 176 ? 6.871 -30.076 -31.187 1.00 79.12 176 GLY A CA 1
ATOM 1420 C C . GLY A 1 176 ? 7.565 -31.292 -31.805 1.00 79.12 176 GLY A C 1
ATOM 1421 O O . GLY A 1 176 ? 8.723 -31.252 -32.230 1.00 79.12 176 GLY A O 1
ATOM 1422 N N . LEU A 1 177 ? 6.862 -32.421 -31.796 1.00 79.56 177 LEU A N 1
ATOM 1423 C CA . LEU A 1 177 ? 7.278 -33.669 -32.446 1.00 7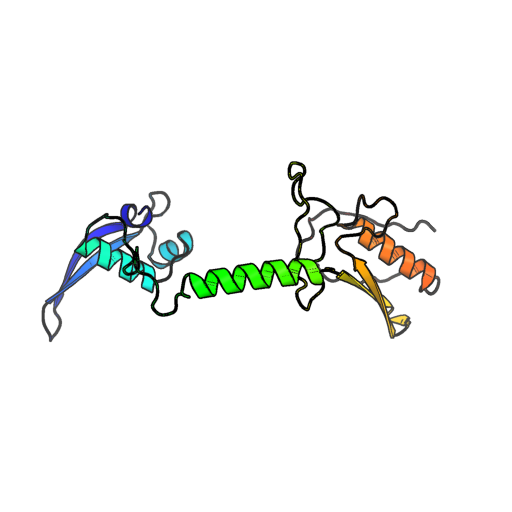9.56 177 LEU A CA 1
ATOM 1424 C C . LEU A 1 177 ? 6.343 -34.041 -33.607 1.00 79.56 177 LEU A C 1
ATOM 1426 O O . LEU A 1 177 ? 6.227 -35.215 -33.941 1.00 79.56 177 LEU A O 1
ATOM 1430 N N . ASN A 1 178 ? 5.685 -33.045 -34.220 1.00 76.00 178 ASN A N 1
ATOM 1431 C CA . ASN A 1 178 ? 4.649 -33.231 -35.248 1.00 76.00 178 ASN A CA 1
ATOM 1432 C C . ASN A 1 178 ? 3.542 -34.196 -34.793 1.00 76.00 178 ASN A C 1
ATOM 1434 O O . ASN A 1 178 ? 3.117 -35.087 -35.529 1.00 76.00 178 ASN A O 1
ATOM 1438 N N . GLU A 1 179 ? 3.111 -34.057 -33.541 1.00 77.12 179 GLU A N 1
ATOM 1439 C CA . GLU A 1 179 ? 2.102 -34.930 -32.956 1.00 77.12 179 GLU A CA 1
ATOM 1440 C C . GLU A 1 179 ? 0.729 -34.543 -33.512 1.00 77.12 179 GLU A C 1
ATOM 1442 O O . GLU A 1 179 ? 0.374 -33.370 -33.580 1.00 77.12 179 GLU A O 1
ATOM 1447 N N . ALA A 1 180 ? -0.077 -35.533 -33.891 1.00 74.00 180 ALA A N 1
ATOM 1448 C CA . ALA A 1 180 ? -1.425 -35.277 -34.401 1.00 74.00 180 ALA A CA 1
ATOM 1449 C C . ALA A 1 180 ? -2.423 -34.884 -33.292 1.00 74.00 180 ALA A C 1
ATOM 1451 O O . ALA A 1 180 ? -3.537 -34.449 -33.579 1.00 74.00 180 ALA A O 1
ATOM 1452 N N . LYS A 1 181 ? -2.063 -35.093 -32.017 1.00 75.75 181 LYS A N 1
ATOM 1453 C CA . LYS A 1 181 ? -2.930 -34.837 -30.865 1.00 75.75 181 LYS A CA 1
ATOM 1454 C C . LYS A 1 181 ? -2.107 -34.451 -29.641 1.00 75.75 181 LYS A C 1
ATOM 1456 O O . LYS A 1 181 ? -1.249 -35.218 -29.219 1.00 75.75 181 LYS A O 1
ATOM 1461 N N . TYR A 1 182 ? -2.463 -33.324 -29.030 1.00 75.88 182 TYR A N 1
ATOM 1462 C CA . TYR A 1 182 ? -1.824 -32.802 -27.824 1.00 75.88 182 TYR A CA 1
ATOM 1463 C C . TYR A 1 182 ? -2.763 -32.904 -26.616 1.00 75.88 182 TYR A C 1
ATOM 1465 O O . TYR A 1 182 ? -3.950 -32.581 -26.707 1.00 75.88 182 TYR A O 1
ATOM 1473 N N . GLY A 1 183 ? -2.232 -33.359 -25.479 1.00 80.56 183 GLY A N 1
ATOM 1474 C CA . GLY A 1 183 ? -2.872 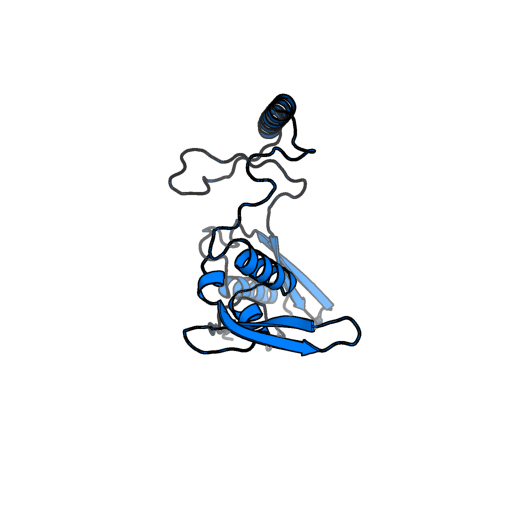-33.243 -24.168 1.00 80.56 183 GLY A CA 1
ATOM 1475 C C . GLY A 1 183 ? -2.270 -32.053 -23.433 1.00 80.56 183 GLY A C 1
ATOM 1476 O O . GLY A 1 183 ? -1.073 -32.051 -23.166 1.00 80.56 183 GLY A O 1
ATOM 1477 N N . ILE A 1 184 ? -3.073 -31.028 -23.154 1.00 80.62 184 ILE A N 1
ATOM 1478 C CA . ILE A 1 184 ? -2.580 -29.765 -22.597 1.00 80.62 184 ILE A CA 1
ATOM 1479 C C . ILE A 1 184 ? -3.079 -29.624 -21.161 1.00 80.62 184 ILE A C 1
ATOM 1481 O O . ILE A 1 184 ? -4.281 -29.702 -20.900 1.00 80.62 184 ILE A O 1
ATOM 1485 N N . HIS A 1 185 ? -2.147 -29.382 -20.242 1.00 80.75 185 HIS A N 1
ATOM 1486 C CA . HIS A 1 185 ? -2.429 -29.031 -18.857 1.00 80.75 185 HIS A CA 1
ATOM 1487 C C . HIS A 1 185 ? -2.060 -27.565 -18.636 1.00 80.75 185 HIS A C 1
ATOM 1489 O O . HIS A 1 185 ? -0.900 -27.190 -18.777 1.00 80.75 185 HIS A O 1
ATOM 1495 N N . CYS A 1 186 ? -3.052 -26.744 -18.291 1.00 77.44 186 CYS A N 1
ATOM 1496 C CA . CYS A 1 186 ? -2.855 -25.333 -17.972 1.00 77.44 186 CYS A CA 1
ATOM 1497 C C . CYS A 1 186 ? -3.175 -25.096 -16.497 1.00 77.44 186 CYS A C 1
ATOM 1499 O O . CYS A 1 186 ? -4.174 -25.610 -15.984 1.00 77.44 186 CYS A O 1
ATOM 1501 N N . ASP A 1 187 ? -2.350 -24.305 -15.820 1.00 73.81 187 ASP A N 1
ATOM 1502 C CA . ASP A 1 187 ? -2.675 -23.779 -14.504 1.00 73.81 187 ASP A CA 1
ATOM 1503 C C . ASP A 1 187 ? -3.661 -22.608 -14.624 1.00 73.81 187 ASP A C 1
ATOM 1505 O O . ASP A 1 187 ? -3.784 -21.944 -15.654 1.00 73.81 187 ASP A O 1
ATOM 1509 N N . ASN A 1 188 ? -4.440 -22.383 -13.567 1.00 63.84 188 ASN A N 1
ATOM 1510 C CA . ASN A 1 188 ? -5.426 -21.312 -13.564 1.00 63.84 188 ASN A CA 1
ATOM 1511 C C . ASN A 1 188 ? -4.750 -20.022 -13.084 1.00 63.84 188 ASN A C 1
ATOM 1513 O O . ASN A 1 188 ? -4.446 -19.883 -11.897 1.00 63.84 188 ASN A O 1
ATOM 1517 N N . CYS A 1 189 ? -4.491 -19.092 -14.002 1.00 57.22 189 CYS A N 1
ATOM 1518 C CA . CYS A 1 189 ? -3.753 -17.871 -13.695 1.00 57.22 189 CYS A CA 1
ATOM 1519 C C . CYS A 1 189 ? -4.655 -16.841 -12.971 1.00 57.22 189 CYS A C 1
ATOM 1521 O O . CYS A 1 189 ? -5.730 -16.491 -13.476 1.00 57.22 189 CYS A O 1
ATOM 1523 N N . PRO A 1 190 ? -4.270 -16.325 -11.786 1.00 44.22 190 PRO A N 1
ATOM 1524 C CA . PRO A 1 190 ? -5.084 -15.361 -11.054 1.00 44.22 190 PRO A CA 1
ATOM 1525 C C . PRO A 1 190 ? -5.050 -13.987 -11.739 1.00 44.22 190 PRO A C 1
ATOM 1527 O O . PRO A 1 190 ? -4.037 -13.292 -11.715 1.00 44.22 190 PRO A O 1
ATOM 1530 N N . GLY A 1 191 ? -6.181 -13.578 -12.322 1.00 45.75 191 GLY A N 1
ATOM 1531 C CA . GLY A 1 191 ? -6.359 -12.253 -12.931 1.00 45.75 191 GLY A CA 1
ATOM 1532 C C . GLY A 1 191 ? -6.886 -12.247 -14.367 1.00 45.75 191 GLY A C 1
ATOM 1533 O O . GLY A 1 191 ? -7.086 -11.164 -14.916 1.00 45.75 191 GLY A O 1
ATOM 1534 N N . GLU A 1 192 ? -7.148 -13.405 -14.978 1.00 48.34 192 GLU A N 1
ATOM 1535 C CA . GLU A 1 192 ? -7.763 -13.447 -16.307 1.00 48.34 192 GLU A CA 1
ATOM 1536 C C . GLU A 1 192 ? -9.293 -13.348 -16.259 1.00 48.34 192 GLU A C 1
ATOM 1538 O O . GLU A 1 192 ? -9.992 -14.035 -15.509 1.00 48.34 192 GLU A O 1
ATOM 1543 N N . ASN A 1 193 ? -9.816 -12.443 -17.086 1.00 45.78 193 ASN A N 1
ATOM 1544 C CA . ASN A 1 193 ? -11.237 -12.299 -17.352 1.00 45.78 193 ASN A CA 1
ATOM 1545 C C . ASN A 1 193 ? -11.726 -13.505 -18.175 1.00 45.78 193 ASN A C 1
ATOM 1547 O O . ASN A 1 193 ? -11.032 -13.952 -19.085 1.00 45.78 193 ASN A O 1
ATOM 1551 N N . LYS A 1 194 ? -12.925 -14.008 -17.860 1.00 47.06 194 LYS A N 1
ATOM 1552 C CA . LYS A 1 194 ? -13.547 -15.251 -18.361 1.00 47.06 194 LYS A CA 1
ATOM 1553 C C . LYS A 1 194 ? -13.959 -15.195 -19.845 1.00 47.06 194 LYS A C 1
ATOM 1555 O O . LYS A 1 194 ? -15.107 -15.488 -20.175 1.00 47.06 194 LYS A O 1
ATOM 1560 N N . ASN A 1 195 ? -13.062 -14.813 -20.743 1.00 50.06 195 ASN A N 1
ATOM 1561 C CA . ASN A 1 195 ? -13.347 -14.794 -22.172 1.00 50.06 195 ASN A CA 1
ATOM 1562 C C . ASN A 1 195 ? -12.891 -16.118 -22.804 1.00 50.06 195 ASN A C 1
ATOM 1564 O O . ASN A 1 195 ? -11.737 -16.520 -22.684 1.00 50.06 195 ASN A O 1
ATOM 1568 N N . GLN A 1 196 ? -13.842 -16.810 -23.433 1.00 54.88 196 GLN A N 1
ATOM 1569 C CA . GLN A 1 196 ? -13.691 -18.122 -24.061 1.00 54.88 196 GLN A CA 1
ATOM 1570 C C . GLN A 1 196 ? -12.959 -17.990 -25.405 1.00 54.88 196 GLN A C 1
ATOM 1572 O O . GLN A 1 196 ? -13.597 -17.756 -26.429 1.00 54.88 196 GLN A O 1
ATOM 1577 N N . TYR A 1 197 ? -11.635 -18.130 -25.421 1.00 56.69 197 TYR A N 1
ATOM 1578 C CA . TYR A 1 197 ? -10.878 -18.231 -26.673 1.00 56.69 197 TYR A CA 1
ATOM 1579 C C . TYR A 1 197 ? -10.650 -19.701 -27.026 1.00 56.69 197 TYR A C 1
ATOM 1581 O O . TYR A 1 197 ? -10.345 -20.517 -26.157 1.00 56.69 197 TYR A O 1
ATOM 1589 N N . MET A 1 198 ? -10.839 -20.036 -28.301 1.00 53.25 198 MET A N 1
ATOM 1590 C CA . MET A 1 198 ? -10.649 -21.376 -28.848 1.00 53.25 198 MET A CA 1
ATOM 1591 C C . MET A 1 198 ? -9.549 -21.308 -29.903 1.00 53.25 198 MET A C 1
ATOM 1593 O O . MET A 1 198 ? -9.661 -20.542 -30.859 1.00 53.25 198 MET A O 1
ATOM 1597 N N . THR A 1 199 ? -8.495 -22.096 -29.715 1.00 53.22 199 THR A N 1
ATOM 1598 C CA . THR A 1 199 ? -7.442 -22.294 -30.713 1.00 53.22 199 THR A CA 1
ATOM 1599 C C . THR A 1 199 ? -7.712 -23.619 -31.407 1.00 53.22 199 THR A C 1
ATOM 1601 O O . THR A 1 199 ? -7.755 -24.663 -30.754 1.00 53.22 199 THR A O 1
ATOM 1604 N N . GLY A 1 200 ? -7.942 -23.577 -32.716 1.00 50.44 200 GLY A N 1
ATOM 1605 C CA . GLY A 1 200 ? -8.176 -24.756 -33.539 1.00 50.44 200 GLY A CA 1
ATOM 1606 C C . GLY A 1 200 ? -7.089 -24.879 -34.594 1.00 50.44 200 GLY A C 1
ATOM 1607 O O . GLY A 1 200 ? -6.928 -23.979 -35.413 1.00 50.44 200 GLY A O 1
ATOM 1608 N N . TYR A 1 201 ? -6.376 -25.999 -34.586 1.00 52.28 201 TYR A N 1
ATOM 1609 C CA . TYR A 1 201 ? -5.475 -26.383 -35.665 1.00 52.28 201 TYR A CA 1
ATOM 1610 C C . TYR A 1 201 ? -6.272 -27.235 -36.648 1.00 52.28 201 TYR A C 1
ATOM 1612 O O . TYR A 1 201 ? -6.687 -28.345 -36.312 1.00 52.28 201 TYR A O 1
ATOM 1620 N N . LEU A 1 202 ? -6.565 -26.687 -37.827 1.00 41.22 202 LEU A N 1
ATOM 1621 C CA . LEU A 1 202 ? -7.131 -27.471 -38.920 1.00 41.22 202 LEU A CA 1
ATOM 1622 C C . LEU A 1 202 ? -5.991 -28.266 -39.560 1.00 41.22 202 LEU A C 1
ATOM 1624 O O . LEU A 1 202 ? -4.993 -27.679 -39.975 1.00 41.22 202 LEU A O 1
ATOM 1628 N N . ALA A 1 203 ? -6.149 -29.589 -39.570 1.00 44.91 203 ALA A N 1
ATOM 1629 C CA . ALA A 1 203 ? -5.312 -30.508 -40.332 1.00 44.91 203 ALA A CA 1
ATOM 1630 C C . ALA A 1 203 ? -5.628 -30.426 -41.831 1.00 44.91 203 ALA A C 1
ATOM 1632 O O . ALA A 1 203 ? -6.812 -30.174 -42.166 1.00 44.91 203 ALA A O 1
#

pLDDT: mean 74.76, std 13.86, range [41.22, 94.75]

Foldseek 3Di:
DVQLVQKDWPDWDWDQDPVGTDTDIDIFGDDPNDTDDPVVNCVVVVHDPVVVVVSVVCCVPPNPDDDDDPCVPPDPPPDDDPVVVVVVVVVVVVQLVVAWDWDPDDPDPPDPDTDTHRDDVDDPQPWDWDWDQPPVVRDIDIDTARPQAAPDPVRDDRDDDVVVVVVVVVCCVPPNPPDPDDDDDDDDDPPDDPDDDDDDDDD

Organism: Mytilus coruscus (NCBI:txid42192)